Protein AF-A0A1A2DT58-F1 (afdb_monomer_lite)

Radius of gyration: 21.14 Å; chains: 1; bounding box: 52×38×82 Å

Foldseek 3Di:
DDDPPPQDKAWQDKFKWQFPLPDAQVVLLQVLQLVVLVVCVVVVNFVARDDDDADKDRRDPFKIWGKDWDPQDPQRKTKIKIWIWGQDPVGIKIWIWIWIQRPPDPDRRTMIMITIITRDDDRVVSNVPDADPVSLQSSQDVGFIDQQLHTAHSFAAEDEQVRLVSLVCVVPVPRGQAAEAEAEDPDDVCVVVVRVVQCVVCRRRHSRYHHYYYYPNSVVVVVVVVVQQPPVRDGDDDDDDD

Sequence (242 aa):
MAGSEGSCMAVGYRAIARLEDTQDAISVAESQLTSWFREKKQQGTLAVADWDGDGDYELGPSAELTVVHDPDRQDGSRRRLYRFRETNSAGVWIVSLSALVTPQAKTFQQTLVVDVDVDVENTDEAVARVAPPRLMRKILEAHQAMDSETPLTGEPQFVRGAEASKVLVSILDPNRTASVIVAPLPWVDGEDEWRRAIRSLTTQSVGVAATFILDGHGASFQRTAAVTWDSEGRRSHLRTTS

Secondary structure (DSSP, 8-state):
----PPP-EEEEEEEEEEEPTTS-HHHHHHHHHHHHHHHHHHTTS-S-----SSEEEEEETTEEEEEEEPPPPTT--EEEEEEEEEEETTEEEEEEEEEEE-TT-SS-SEEEEEEEEEESSSHHHHHHHPPPPHHHHHHHHHS-EEETTEEE-SSPEEE-GGGHHHHHHHHH-TT--SEEEEEE-SSGGGHHHHHHHHHHHTGGGTTTEEEEEE-TTTHHHHHHHHHTB-TT-PBPPP----

Structure (mmCIF, N/CA/C/O backbone):
data_AF-A0A1A2DT58-F1
#
_entry.id   AF-A0A1A2DT58-F1
#
loop_
_atom_site.group_PDB
_atom_site.id
_atom_site.type_symbol
_atom_site.label_atom_id
_atom_site.label_alt_id
_atom_site.label_comp_id
_atom_site.label_asym_id
_atom_site.label_entity_id
_atom_site.label_seq_id
_atom_site.pdbx_PDB_ins_code
_atom_site.Cartn_x
_atom_site.Cartn_y
_atom_site.Cartn_z
_atom_site.occupancy
_atom_site.B_iso_or_equiv
_atom_site.auth_seq_id
_atom_site.auth_comp_id
_atom_site.auth_asym_id
_atom_site.auth_atom_id
_atom_site.pdbx_PDB_model_num
ATOM 1 N N . MET A 1 1 ? 2.018 19.837 37.572 1.00 33.81 1 MET A N 1
ATOM 2 C CA . MET A 1 1 ? 1.154 19.579 36.405 1.00 33.81 1 MET A CA 1
ATOM 3 C C . MET A 1 1 ? 2.023 19.748 35.175 1.00 33.81 1 MET A C 1
ATOM 5 O O . MET A 1 1 ? 2.276 20.878 34.786 1.00 33.81 1 MET A O 1
ATOM 9 N N . ALA A 1 2 ? 2.599 18.653 34.678 1.00 35.12 2 ALA A N 1
ATOM 10 C CA . ALA A 1 2 ? 3.336 18.667 33.420 1.00 35.12 2 ALA A CA 1
ATOM 11 C C . ALA A 1 2 ? 2.299 18.640 32.292 1.00 35.12 2 ALA A C 1
ATOM 13 O O . ALA A 1 2 ? 1.398 17.801 32.322 1.00 35.12 2 ALA A O 1
ATOM 14 N N . GLY A 1 3 ? 2.368 19.616 31.387 1.00 35.78 3 GLY A N 1
ATOM 15 C CA . GLY A 1 3 ? 1.522 19.650 30.201 1.00 35.78 3 GLY A CA 1
ATOM 16 C C . GLY A 1 3 ? 1.799 18.417 29.351 1.00 35.78 3 GLY A C 1
ATOM 17 O O . GLY A 1 3 ? 2.953 18.028 29.198 1.00 35.78 3 GLY A O 1
ATOM 18 N N . SER A 1 4 ? 0.744 17.790 28.834 1.00 43.09 4 SER A N 1
ATOM 19 C CA . SER A 1 4 ? 0.896 16.827 27.753 1.00 43.09 4 SER A CA 1
ATOM 20 C C . SER A 1 4 ? 1.439 17.591 26.549 1.00 43.09 4 SER A C 1
ATOM 22 O O . SER A 1 4 ? 0.701 18.347 25.911 1.00 43.09 4 SER A O 1
ATOM 24 N N . GLU A 1 5 ? 2.732 17.450 26.277 1.00 47.59 5 GLU A N 1
ATOM 25 C CA . GLU A 1 5 ? 3.279 17.756 24.960 1.00 47.59 5 GLU A CA 1
ATOM 26 C C . GLU A 1 5 ? 2.445 16.964 23.951 1.00 47.59 5 GLU A C 1
ATOM 28 O O . GLU A 1 5 ? 2.265 15.751 24.083 1.00 47.59 5 GLU A O 1
ATOM 33 N N . GLY A 1 6 ? 1.798 17.679 23.031 1.00 49.06 6 GLY A N 1
ATOM 34 C CA . GLY A 1 6 ? 0.992 17.052 21.998 1.00 49.06 6 GLY A CA 1
ATOM 35 C C . GLY A 1 6 ? 1.902 16.177 21.152 1.00 49.06 6 GLY A C 1
ATOM 36 O O . GLY A 1 6 ? 2.813 16.697 20.517 1.00 49.06 6 GLY A O 1
ATOM 37 N N 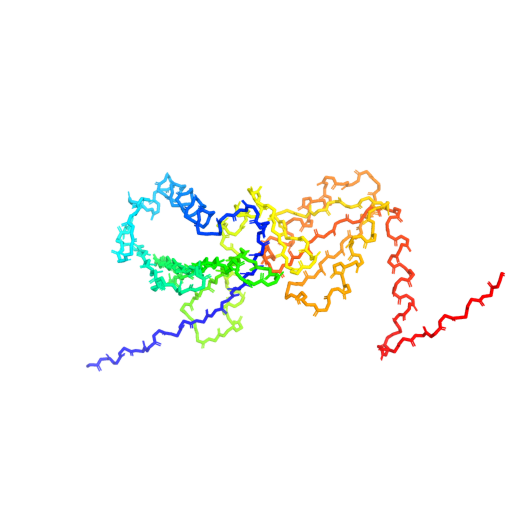. SER A 1 7 ? 1.655 14.868 21.166 1.00 59.84 7 SER A N 1
ATOM 38 C CA . SER A 1 7 ? 2.241 13.934 20.206 1.00 59.84 7 SER A CA 1
ATOM 39 C C . SER A 1 7 ? 2.038 14.498 18.797 1.00 59.84 7 SER A C 1
ATOM 41 O O . SER A 1 7 ? 0.904 14.776 18.387 1.00 59.84 7 SER A O 1
ATOM 43 N N . CYS A 1 8 ? 3.141 14.750 18.095 1.00 74.50 8 CYS A N 1
ATOM 44 C CA . CYS A 1 8 ? 3.119 15.230 16.723 1.00 74.50 8 CYS A CA 1
ATOM 45 C C . CYS A 1 8 ? 3.173 13.992 15.830 1.00 74.50 8 CYS A C 1
ATOM 47 O O . CYS A 1 8 ? 4.213 13.358 15.687 1.00 74.50 8 CYS A O 1
ATOM 49 N N . MET A 1 9 ? 2.032 13.597 15.271 1.00 87.62 9 MET A N 1
ATOM 50 C CA . MET A 1 9 ? 2.002 12.515 14.291 1.00 87.62 9 MET A CA 1
ATOM 51 C C . MET A 1 9 ? 2.363 13.087 12.919 1.00 87.62 9 MET A C 1
ATOM 53 O O . MET A 1 9 ? 1.640 13.938 12.396 1.00 87.62 9 MET A O 1
ATOM 57 N N . ALA A 1 10 ? 3.457 12.607 12.332 1.00 90.00 10 ALA A N 1
ATOM 58 C CA . ALA A 1 10 ? 3.899 12.988 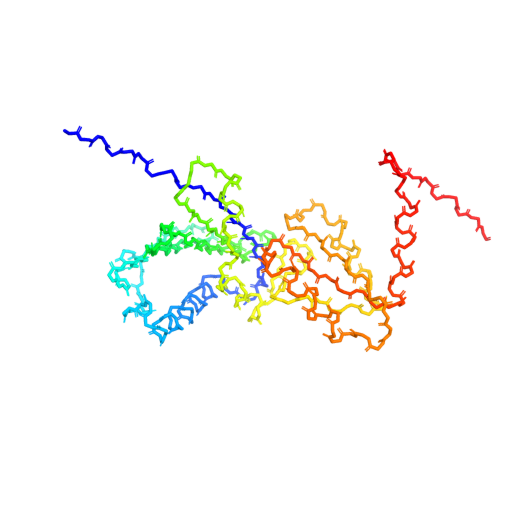10.995 1.00 90.00 10 ALA A CA 1
ATOM 59 C C . ALA A 1 10 ? 3.879 11.782 10.042 1.00 90.00 10 ALA A C 1
ATOM 61 O O . ALA A 1 10 ? 4.349 10.695 10.386 1.00 90.00 10 ALA A O 1
ATOM 62 N N . VAL A 1 11 ? 3.358 11.988 8.826 1.00 91.00 11 VAL A N 1
ATOM 63 C CA . VAL A 1 11 ? 3.316 10.967 7.767 1.00 91.00 11 VAL A CA 1
ATOM 64 C C . VAL A 1 11 ? 4.730 10.758 7.224 1.00 91.00 11 VAL A C 1
ATOM 66 O O . VAL A 1 11 ? 5.290 11.661 6.606 1.00 91.00 11 VAL A O 1
ATOM 69 N N . GLY A 1 12 ? 5.293 9.565 7.404 1.00 93.50 12 GLY A N 1
ATOM 70 C CA . GLY A 1 12 ? 6.589 9.192 6.820 1.00 93.50 12 GLY A CA 1
ATOM 71 C C . GLY A 1 12 ? 6.476 8.394 5.521 1.00 93.50 12 GLY A C 1
ATOM 72 O O . GLY A 1 12 ? 7.449 8.255 4.786 1.00 93.50 12 GLY A O 1
ATOM 73 N N . TYR A 1 13 ? 5.289 7.866 5.216 1.00 95.50 13 TYR A N 1
ATOM 74 C CA . TYR A 1 13 ? 5.045 7.045 4.033 1.00 95.50 13 TYR A CA 1
ATOM 75 C C . TYR A 1 13 ? 3.600 7.185 3.566 1.00 95.50 13 TYR A C 1
ATOM 77 O O . TYR A 1 13 ? 2.686 7.135 4.387 1.00 95.50 13 TYR A O 1
ATOM 85 N N . ARG A 1 14 ? 3.406 7.299 2.248 1.00 96.12 14 ARG A N 1
ATOM 86 C CA . ARG A 1 14 ? 2.097 7.263 1.588 1.00 96.12 14 ARG A CA 1
ATOM 87 C C . ARG A 1 14 ? 2.195 6.517 0.267 1.00 96.12 14 ARG A C 1
ATOM 89 O O . ARG A 1 14 ? 2.870 6.988 -0.642 1.00 96.12 14 ARG A O 1
ATOM 96 N N . ALA A 1 15 ? 1.469 5.414 0.140 1.00 96.44 15 ALA A N 1
ATOM 97 C CA . ALA A 1 15 ? 1.291 4.694 -1.116 1.00 96.44 15 ALA A CA 1
ATOM 98 C C . ALA A 1 15 ? -0.157 4.786 -1.596 1.00 96.44 15 ALA A C 1
ATOM 100 O O . ALA A 1 15 ? -1.093 4.680 -0.804 1.00 96.44 15 ALA A O 1
ATOM 101 N N . ILE A 1 16 ? -0.336 4.950 -2.906 1.00 96.94 16 ILE A N 1
ATOM 102 C CA . ILE A 1 16 ? -1.643 4.955 -3.565 1.00 96.94 16 ILE A CA 1
ATOM 103 C C . ILE A 1 16 ? -1.637 3.825 -4.590 1.00 96.94 16 ILE A C 1
ATOM 105 O O . ILE A 1 16 ? -0.833 3.831 -5.516 1.00 96.94 16 ILE A O 1
ATOM 109 N N . ALA A 1 17 ? -2.536 2.860 -4.425 1.00 96.75 17 ALA A N 1
ATOM 110 C CA . ALA A 1 17 ? -2.699 1.735 -5.336 1.00 96.75 17 ALA A CA 1
ATOM 111 C C . ALA A 1 17 ? -4.112 1.723 -5.910 1.00 96.75 17 ALA A C 1
ATOM 113 O O . ALA A 1 17 ? -5.100 1.695 -5.178 1.00 96.75 17 ALA A O 1
ATOM 114 N N . ARG A 1 18 ? -4.205 1.726 -7.236 1.00 97.38 18 ARG A N 1
ATOM 115 C CA . ARG A 1 18 ? -5.457 1.608 -7.984 1.00 97.38 18 ARG A CA 1
ATOM 116 C C . ARG A 1 18 ? -5.580 0.169 -8.457 1.00 97.38 18 ARG A C 1
ATOM 118 O O . ARG A 1 18 ? -4.700 -0.311 -9.165 1.00 97.38 18 ARG A O 1
ATOM 125 N N . LEU A 1 19 ? -6.616 -0.521 -8.008 1.00 97.69 19 LEU A N 1
ATOM 126 C CA . LEU A 1 19 ? -6.867 -1.918 -8.353 1.00 97.69 19 LEU A CA 1
ATOM 127 C C . LEU A 1 19 ? -7.633 -2.009 -9.676 1.00 97.69 19 LEU A C 1
ATOM 129 O O . LEU A 1 19 ? -8.164 -1.008 -10.161 1.00 97.69 19 LEU A O 1
ATOM 133 N N . GLU A 1 20 ? -7.722 -3.211 -10.241 1.00 94.75 20 GLU A N 1
ATOM 134 C CA . GLU A 1 20 ? -8.600 -3.456 -11.387 1.00 94.75 20 GLU A CA 1
ATOM 135 C C . GLU A 1 20 ? -10.073 -3.214 -11.018 1.00 94.75 20 GLU A C 1
ATOM 137 O O . GLU A 1 20 ? -10.512 -3.547 -9.915 1.00 94.75 20 GLU A O 1
ATOM 142 N N . ASP A 1 21 ? -10.865 -2.700 -11.964 1.00 92.81 21 ASP A N 1
ATOM 143 C CA . ASP A 1 21 ? -12.282 -2.365 -11.745 1.00 92.81 21 ASP A CA 1
ATOM 144 C C . ASP A 1 21 ? -13.147 -3.586 -11.374 1.00 92.81 21 ASP A C 1
ATOM 146 O O . ASP A 1 21 ? -14.212 -3.440 -10.776 1.00 92.81 21 ASP A O 1
ATOM 150 N N . THR A 1 22 ? -12.693 -4.801 -11.702 1.00 93.38 22 THR A N 1
ATOM 151 C CA . THR A 1 22 ? -13.345 -6.068 -11.329 1.00 93.38 22 THR A CA 1
ATOM 152 C C . THR A 1 22 ? -13.142 -6.452 -9.866 1.00 93.38 22 THR A C 1
ATOM 154 O O . THR A 1 22 ? -13.776 -7.393 -9.387 1.00 93.38 22 THR A O 1
ATOM 157 N N . GLN A 1 23 ? -12.239 -5.775 -9.159 1.00 96.44 23 GLN A N 1
ATOM 158 C CA . GLN A 1 23 ? -12.001 -5.988 -7.738 1.00 96.44 23 GLN A CA 1
ATOM 159 C C . GLN A 1 23 ? -12.889 -5.075 -6.887 1.00 96.44 23 GLN A C 1
ATOM 161 O O . GLN A 1 23 ? -13.468 -4.108 -7.368 1.00 96.44 23 GLN A O 1
ATOM 166 N N . ASP A 1 24 ? -12.969 -5.369 -5.592 1.00 97.44 24 ASP A N 1
ATOM 167 C CA . ASP A 1 24 ? -13.609 -4.504 -4.603 1.00 97.44 24 ASP A CA 1
ATOM 168 C C . ASP A 1 24 ? -12.547 -4.058 -3.593 1.00 97.44 24 ASP A C 1
ATOM 170 O O . ASP A 1 24 ? -12.008 -4.879 -2.846 1.00 97.44 24 ASP A O 1
ATOM 174 N N . ALA A 1 25 ? -12.209 -2.765 -3.598 1.00 98.19 25 ALA A N 1
ATOM 175 C CA . ALA A 1 25 ? -11.122 -2.220 -2.782 1.00 98.19 25 ALA A CA 1
ATOM 176 C C . ALA A 1 25 ? -11.333 -2.472 -1.283 1.00 98.19 25 ALA A C 1
ATOM 178 O O . ALA A 1 25 ? -10.382 -2.762 -0.562 1.00 98.19 25 ALA A O 1
ATOM 179 N N . ILE A 1 26 ? -12.580 -2.417 -0.819 1.00 98.00 26 ILE A N 1
ATOM 180 C CA . ILE A 1 26 ? -12.941 -2.702 0.571 1.00 98.00 26 ILE A CA 1
ATOM 181 C C . ILE A 1 26 ? -12.650 -4.167 0.920 1.00 98.00 26 ILE A C 1
ATOM 183 O O . ILE A 1 26 ? -11.935 -4.440 1.880 1.00 98.00 26 ILE A O 1
ATOM 187 N N . SER A 1 27 ? -13.128 -5.107 0.106 1.00 97.75 27 SER A N 1
ATOM 188 C CA . SER A 1 27 ? -12.927 -6.543 0.327 1.00 97.75 27 SER A CA 1
ATOM 189 C C . SER A 1 27 ? -11.443 -6.916 0.287 1.00 97.75 27 SER A C 1
ATOM 191 O O . SER A 1 27 ? -10.976 -7.728 1.087 1.00 97.75 27 SER A O 1
ATOM 193 N N . VAL A 1 28 ? -10.680 -6.294 -0.619 1.00 98.25 28 VAL A N 1
ATOM 194 C CA . VAL A 1 28 ? -9.222 -6.455 -0.690 1.00 98.25 28 VAL A CA 1
ATOM 195 C C . VAL A 1 28 ? -8.555 -5.918 0.574 1.00 98.25 28 VAL A C 1
ATOM 197 O O . VAL A 1 28 ? -7.752 -6.628 1.178 1.00 98.25 28 VAL A O 1
ATOM 200 N N . ALA A 1 29 ? -8.898 -4.702 1.002 1.00 98.19 29 ALA A N 1
ATOM 201 C CA . ALA A 1 29 ? -8.344 -4.095 2.208 1.00 98.19 29 ALA A CA 1
ATOM 202 C C . ALA A 1 29 ? -8.551 -4.983 3.442 1.00 98.19 29 ALA A C 1
ATOM 204 O O . ALA A 1 29 ? -7.589 -5.285 4.148 1.00 98.19 29 ALA A O 1
ATOM 205 N N . GLU A 1 30 ? -9.777 -5.460 3.659 1.00 97.88 30 GLU A N 1
ATOM 206 C CA . GLU A 1 30 ? -10.120 -6.310 4.804 1.00 97.88 30 GLU A CA 1
ATOM 207 C C . GLU A 1 30 ? -9.400 -7.650 4.748 1.00 97.88 30 GLU A C 1
ATOM 209 O O . GLU A 1 30 ? -8.744 -8.032 5.714 1.00 97.88 30 GLU A O 1
ATOM 214 N N . SER A 1 31 ? -9.414 -8.323 3.594 1.00 97.31 31 SER A N 1
ATOM 215 C CA . SER A 1 31 ? -8.708 -9.594 3.420 1.00 97.31 31 SER A CA 1
ATOM 216 C C . SER A 1 31 ? -7.210 -9.468 3.727 1.00 97.31 31 SER A C 1
ATOM 218 O O . SER A 1 31 ? -6.634 -10.325 4.407 1.00 97.31 31 SER A O 1
ATOM 220 N N . GLN A 1 32 ? -6.561 -8.402 3.246 1.00 97.56 32 GLN A N 1
ATOM 221 C CA . GLN A 1 32 ? -5.126 -8.200 3.459 1.00 97.56 32 GLN A CA 1
ATOM 222 C C . GLN A 1 32 ? -4.802 -7.773 4.898 1.00 97.56 32 GLN A C 1
ATOM 224 O O . GLN A 1 32 ? -3.817 -8.259 5.461 1.00 97.56 32 GLN A O 1
ATOM 229 N N . LEU A 1 33 ? -5.645 -6.952 5.533 1.00 97.44 33 LEU A N 1
ATOM 230 C CA . LEU A 1 33 ? -5.528 -6.622 6.958 1.00 97.44 33 LEU A CA 1
ATOM 231 C C . LEU A 1 33 ? -5.697 -7.863 7.840 1.00 97.44 33 LEU A C 1
ATOM 233 O O . LEU A 1 33 ? -4.856 -8.112 8.700 1.00 97.44 33 LEU A O 1
ATOM 237 N N . THR A 1 34 ? -6.712 -8.694 7.589 1.00 96.62 34 THR A N 1
ATOM 238 C CA . THR A 1 34 ? -6.936 -9.934 8.343 1.00 96.62 34 THR A CA 1
ATOM 239 C C . THR A 1 34 ? -5.756 -10.889 8.179 1.00 96.62 34 THR A C 1
ATOM 241 O O . THR A 1 34 ? -5.275 -11.451 9.163 1.00 96.62 34 THR A O 1
ATOM 244 N N . SER A 1 35 ? -5.238 -11.059 6.955 1.00 96.38 35 SER A N 1
ATOM 245 C CA . SER A 1 35 ? -4.026 -11.857 6.721 1.00 96.38 35 SER A CA 1
ATOM 246 C C . SER A 1 35 ? -2.840 -11.321 7.527 1.00 96.38 35 SER A C 1
ATOM 248 O O . SER A 1 35 ? -2.160 -12.090 8.208 1.00 96.38 35 SER A O 1
ATOM 250 N N . TRP A 1 36 ? -2.616 -10.007 7.501 1.00 96.75 36 TRP A N 1
ATOM 251 C CA . TRP A 1 36 ? -1.505 -9.371 8.202 1.00 96.75 36 TRP A CA 1
ATOM 252 C C . TRP A 1 36 ? -1.626 -9.458 9.731 1.00 96.75 36 TRP A C 1
ATOM 254 O O . TRP A 1 36 ? -0.648 -9.784 10.408 1.00 96.75 36 TRP A O 1
ATOM 264 N N . PHE A 1 37 ? -2.816 -9.243 10.295 1.00 96.94 37 PHE A N 1
ATOM 265 C CA . PHE A 1 37 ? -3.040 -9.382 11.735 1.00 96.94 37 PHE A CA 1
ATOM 266 C C . PHE A 1 37 ? -2.932 -10.828 12.206 1.00 96.94 37 PHE A C 1
ATOM 268 O O . PHE A 1 37 ? -2.388 -11.074 13.283 1.00 96.94 37 PHE A O 1
ATOM 275 N N . ARG A 1 38 ? -3.353 -11.807 11.396 1.00 96.44 38 ARG A N 1
ATOM 276 C CA . ARG A 1 38 ? -3.141 -13.230 11.709 1.00 96.44 38 ARG A CA 1
ATOM 277 C C . ARG A 1 38 ? -1.660 -13.581 11.789 1.00 96.44 38 ARG A C 1
ATOM 279 O O . ARG A 1 38 ? -1.266 -14.287 12.713 1.00 96.44 38 ARG A O 1
ATOM 286 N N . GLU A 1 39 ? -0.833 -13.056 10.889 1.00 95.38 39 GLU A N 1
ATOM 287 C CA . GLU A 1 39 ? 0.624 -13.227 10.965 1.00 95.38 39 GLU A CA 1
ATOM 288 C C . GLU A 1 39 ? 1.214 -12.576 12.217 1.00 95.38 39 GLU A C 1
ATOM 290 O O . GLU A 1 39 ? 2.002 -13.201 12.926 1.00 95.38 39 GLU A O 1
ATOM 295 N N . LYS A 1 40 ? 0.805 -11.341 12.528 1.00 94.19 40 LYS A N 1
ATOM 296 C CA . LYS A 1 40 ? 1.218 -10.646 13.754 1.00 94.19 40 LYS A CA 1
ATOM 297 C C . LYS A 1 40 ? 0.811 -11.418 15.020 1.00 94.19 40 LYS A C 1
ATOM 299 O O . LYS A 1 40 ? 1.605 -11.547 15.949 1.00 94.19 40 LYS A O 1
ATOM 304 N N . LYS A 1 41 ? -0.389 -12.006 15.043 1.00 95.19 41 LYS A N 1
ATOM 305 C CA . LYS A 1 41 ? -0.856 -12.880 16.131 1.00 95.19 41 LYS A CA 1
ATOM 306 C C . LYS A 1 41 ? -0.027 -14.161 16.241 1.00 95.19 41 LYS A C 1
ATOM 308 O O . LYS A 1 41 ? 0.362 -14.537 17.341 1.00 95.19 41 LYS A O 1
ATOM 313 N N . GLN A 1 42 ? 0.305 -14.805 15.121 1.00 94.88 42 GLN A N 1
ATOM 314 C CA . GLN A 1 42 ? 1.202 -15.972 15.105 1.00 94.88 42 GLN A CA 1
ATOM 315 C C . GLN A 1 42 ? 2.615 -15.633 15.606 1.00 94.88 42 GLN A C 1
ATOM 317 O O . GLN A 1 42 ? 3.258 -16.465 16.238 1.00 94.88 42 GLN A O 1
ATOM 322 N N . GLN A 1 43 ? 3.083 -14.407 15.359 1.00 92.94 43 GLN A N 1
ATOM 323 C CA . GLN A 1 43 ? 4.353 -13.876 15.869 1.00 92.94 43 GLN A CA 1
ATOM 324 C C . GLN A 1 43 ? 4.274 -13.421 17.337 1.00 92.94 43 GLN A C 1
ATOM 326 O O . GLN A 1 43 ? 5.296 -13.056 17.913 1.00 92.94 43 GLN A O 1
ATOM 331 N N . GLY A 1 44 ? 3.084 -13.438 17.945 1.00 91.94 44 GLY A N 1
ATOM 332 C CA . GLY A 1 44 ? 2.861 -13.039 19.332 1.00 91.94 44 GLY A CA 1
ATOM 333 C C . GLY A 1 44 ? 2.817 -11.528 19.568 1.00 91.94 44 GLY A C 1
ATOM 334 O O . GLY A 1 44 ? 2.840 -11.109 20.721 1.00 91.94 44 GLY A O 1
ATOM 335 N N . THR A 1 45 ? 2.749 -10.700 18.518 1.00 90.94 45 THR A N 1
ATOM 336 C CA . THR A 1 45 ? 2.659 -9.235 18.672 1.00 90.94 45 THR A CA 1
ATOM 337 C C . THR A 1 45 ? 1.221 -8.748 18.855 1.00 90.94 45 THR A C 1
ATOM 339 O O . THR A 1 45 ? 1.018 -7.636 19.326 1.00 90.94 45 THR A O 1
ATOM 342 N N . LEU A 1 46 ? 0.227 -9.567 18.494 1.00 95.31 46 LEU A N 1
ATOM 343 C CA . LEU A 1 46 ? -1.199 -9.317 18.729 1.00 95.31 46 LEU A CA 1
ATOM 344 C C . LEU A 1 46 ? -1.831 -10.491 19.485 1.00 95.31 46 LEU A C 1
ATOM 346 O O . LEU A 1 46 ? -1.427 -11.640 19.312 1.00 95.31 46 LEU A O 1
ATOM 350 N N . ALA A 1 47 ? -2.862 -10.208 20.277 1.00 94.94 47 ALA A N 1
ATOM 351 C CA . ALA A 1 47 ? -3.688 -11.215 20.945 1.00 94.94 47 ALA A CA 1
ATOM 352 C C . ALA A 1 47 ? -4.912 -11.603 20.093 1.00 94.94 47 ALA A C 1
ATOM 354 O O . ALA A 1 47 ? -5.293 -12.778 20.004 1.00 94.94 47 ALA A O 1
ATOM 355 N N . VAL A 1 48 ? -5.503 -10.618 19.417 1.00 93.88 48 VAL A N 1
ATOM 356 C CA . VAL A 1 48 ? -6.685 -10.756 18.557 1.00 93.88 48 VAL A CA 1
ATOM 357 C C . VAL A 1 48 ? -6.325 -10.311 17.139 1.00 93.88 48 VAL A C 1
ATOM 359 O O . VAL A 1 48 ? -5.459 -9.462 16.950 1.00 93.88 48 VAL A O 1
ATOM 362 N N . ALA A 1 49 ? -6.933 -10.942 16.135 1.00 93.69 49 ALA A N 1
ATOM 363 C CA . ALA A 1 49 ? -6.660 -10.659 14.722 1.00 93.69 49 ALA A CA 1
ATOM 364 C C . ALA A 1 49 ? -7.925 -10.448 13.878 1.00 93.69 49 ALA A C 1
ATOM 366 O O . ALA A 1 49 ? -7.816 -10.099 12.705 1.00 93.69 49 ALA A O 1
ATOM 367 N N . ASP A 1 50 ? -9.097 -10.689 14.460 1.00 92.75 50 ASP A N 1
ATOM 368 C CA . ASP A 1 50 ? -10.384 -10.584 13.789 1.00 92.75 50 ASP A CA 1
ATOM 369 C C . ASP A 1 50 ? -11.144 -9.387 14.387 1.00 92.75 50 ASP A C 1
ATOM 371 O O . ASP A 1 50 ? -11.024 -9.103 15.580 1.00 92.75 50 ASP A O 1
A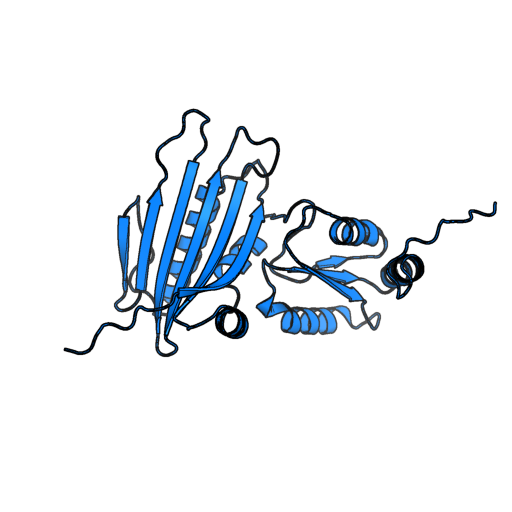TOM 375 N N . TRP A 1 51 ? -11.903 -8.690 13.549 1.00 96.31 51 TRP A N 1
ATOM 376 C CA . TRP A 1 51 ? -12.802 -7.588 13.899 1.00 96.31 51 TRP A CA 1
ATOM 377 C C . TRP A 1 51 ? -14.038 -7.687 12.993 1.00 96.31 51 TRP A C 1
ATOM 379 O O . TRP A 1 51 ? -13.991 -8.385 11.977 1.00 96.31 51 TRP A O 1
ATOM 389 N N . ASP A 1 52 ? -15.134 -7.015 13.345 1.00 94.50 52 ASP A N 1
ATOM 390 C CA . ASP A 1 52 ? -16.355 -7.012 12.533 1.00 94.50 52 ASP A CA 1
ATOM 391 C C . ASP A 1 52 ? -17.133 -5.706 12.708 1.00 94.50 52 ASP A C 1
ATOM 393 O O . ASP A 1 52 ? -17.602 -5.413 13.804 1.00 94.50 52 ASP A O 1
ATOM 397 N N . GLY A 1 53 ? -17.291 -4.946 11.623 1.00 94.19 53 GLY A N 1
ATOM 398 C CA . GLY A 1 53 ? -17.980 -3.654 11.626 1.00 94.19 53 GLY A CA 1
ATOM 399 C C . GLY A 1 53 ? -17.089 -2.450 11.954 1.00 94.19 53 GLY A C 1
ATOM 400 O O . GLY A 1 53 ? -15.866 -2.557 12.080 1.00 94.19 53 GLY A O 1
ATOM 401 N N . ASP A 1 54 ? -17.714 -1.279 12.066 1.00 96.25 54 ASP A N 1
ATOM 402 C CA . ASP A 1 54 ? -17.085 -0.032 12.503 1.00 96.25 54 ASP A CA 1
ATOM 403 C C . ASP A 1 54 ? -16.946 0.040 14.031 1.00 96.25 54 ASP A C 1
ATOM 405 O O . ASP A 1 54 ? -17.726 -0.555 14.771 1.00 96.25 54 ASP A O 1
ATOM 409 N N . GLY A 1 55 ? -15.935 0.769 14.503 1.00 97.75 55 GLY A N 1
ATOM 410 C CA . GLY A 1 55 ? -15.636 0.927 15.926 1.00 97.75 55 GLY A CA 1
ATOM 411 C C . GLY A 1 55 ? -14.153 0.786 16.256 1.00 97.75 55 GLY A C 1
ATOM 412 O O . GLY A 1 55 ? -13.307 0.664 15.367 1.00 97.75 55 GLY A O 1
A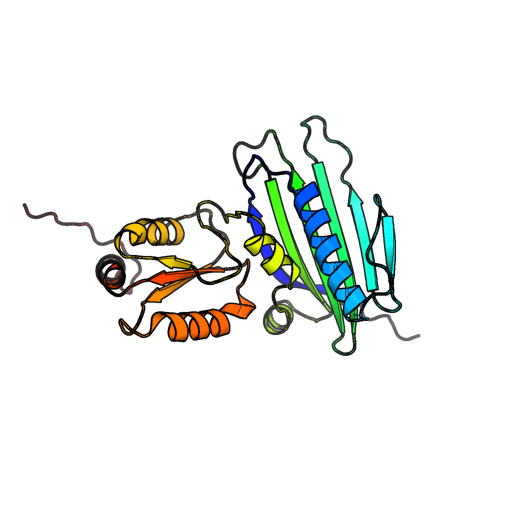TOM 413 N N . ASP A 1 56 ? -13.858 0.803 17.552 1.00 98.19 56 ASP A N 1
ATOM 414 C CA . ASP A 1 56 ? -12.512 0.641 18.100 1.00 98.19 56 ASP A CA 1
ATOM 415 C C . ASP A 1 56 ? -12.333 -0.774 18.665 1.00 98.19 56 ASP A C 1
ATOM 417 O O . ASP A 1 56 ? -13.181 -1.285 19.402 1.00 98.19 56 ASP A O 1
ATOM 421 N N . TYR A 1 57 ? -11.215 -1.412 18.320 1.00 98.19 57 TYR A N 1
ATOM 422 C CA . TYR A 1 57 ? -10.902 -2.793 18.669 1.00 98.19 57 TYR A CA 1
ATOM 423 C C . TYR A 1 57 ? -9.533 -2.882 19.337 1.00 98.19 57 TYR A C 1
ATOM 425 O O . TYR A 1 57 ? -8.502 -2.588 18.728 1.00 98.19 57 TYR A O 1
ATOM 433 N N . GLU A 1 58 ? -9.501 -3.377 20.572 1.00 97.31 58 GLU A N 1
ATOM 434 C CA . GLU A 1 58 ? -8.255 -3.730 21.249 1.00 97.31 58 GLU A CA 1
ATOM 435 C C . GLU A 1 58 ? -7.700 -5.043 20.673 1.00 97.31 58 GLU A C 1
ATOM 437 O O . GLU A 1 58 ? -8.257 -6.125 20.870 1.00 97.31 58 GLU A O 1
ATOM 442 N N . LEU A 1 59 ? -6.577 -4.962 19.955 1.00 96.75 59 LEU A N 1
ATOM 443 C CA . LEU A 1 59 ? -5.925 -6.126 19.345 1.00 96.75 59 LEU A CA 1
ATOM 444 C C . LEU A 1 59 ? -4.840 -6.734 20.247 1.00 96.75 59 LEU A C 1
ATOM 446 O O . LEU A 1 59 ? -4.389 -7.862 20.023 1.00 96.75 59 LEU A O 1
ATOM 450 N N . GLY A 1 60 ? -4.426 -6.007 21.283 1.00 94.75 60 GLY A N 1
ATOM 451 C CA . GLY A 1 60 ? -3.495 -6.444 22.318 1.00 94.75 60 GLY A CA 1
ATOM 452 C C . GLY A 1 60 ? -3.114 -5.297 23.262 1.00 94.75 60 GLY A C 1
ATOM 453 O O . GLY A 1 60 ? -3.559 -4.170 23.065 1.00 94.75 60 GLY A O 1
ATOM 454 N N . PRO A 1 61 ? -2.233 -5.535 24.252 1.00 92.50 61 PRO A N 1
ATOM 455 C CA . PRO A 1 61 ? -1.882 -4.540 25.279 1.00 92.50 61 PRO A CA 1
ATOM 456 C C . PRO A 1 61 ? -1.260 -3.240 24.753 1.00 92.50 61 PRO A C 1
ATOM 458 O O . PRO A 1 61 ? -1.116 -2.266 25.487 1.00 92.50 61 PRO A O 1
ATOM 461 N N . SER A 1 62 ? -0.798 -3.237 23.506 1.00 94.25 62 SER A N 1
ATOM 462 C CA . SER A 1 62 ? -0.142 -2.090 22.877 1.00 94.25 62 SER A CA 1
ATOM 463 C C . SER A 1 62 ? -0.574 -1.918 21.423 1.00 94.25 62 SER A C 1
ATOM 465 O O . SER A 1 62 ? 0.168 -1.334 20.639 1.00 94.25 62 SER A O 1
ATOM 467 N N . ALA A 1 63 ? -1.742 -2.455 21.055 1.00 97.06 63 ALA A N 1
ATOM 468 C CA . ALA A 1 63 ? -2.233 -2.430 19.687 1.00 97.06 63 ALA A CA 1
ATOM 469 C C . ALA A 1 63 ? -3.753 -2.251 19.629 1.00 97.06 63 ALA A C 1
ATOM 471 O O . ALA A 1 63 ? -4.500 -2.979 20.284 1.00 97.06 63 ALA A O 1
ATOM 472 N N . GLU A 1 64 ? -4.193 -1.320 18.794 1.00 97.62 64 GLU A N 1
ATOM 473 C CA . GLU A 1 64 ? -5.591 -0.936 18.606 1.00 97.62 64 GLU A CA 1
ATOM 474 C C . GLU A 1 64 ? -5.887 -0.790 17.112 1.00 97.62 64 GLU A C 1
ATOM 476 O O . GLU A 1 64 ? -5.022 -0.391 16.328 1.00 97.62 64 GLU A O 1
ATOM 481 N N . LEU A 1 65 ? -7.110 -1.116 16.713 1.00 98.56 65 LEU A N 1
ATOM 482 C CA . LEU A 1 65 ? -7.638 -0.850 15.384 1.00 98.56 65 LEU A CA 1
ATOM 483 C C . LEU A 1 65 ? -8.891 0.013 15.505 1.00 98.56 65 LEU A C 1
ATOM 485 O O . LEU A 1 65 ? -9.869 -0.423 16.093 1.00 98.56 65 LEU A O 1
ATOM 489 N N . THR A 1 66 ? -8.891 1.174 14.862 1.00 98.56 66 THR A N 1
ATOM 490 C CA . THR A 1 66 ? -10.100 1.972 14.633 1.00 98.56 66 THR A CA 1
ATOM 491 C C . THR A 1 66 ? -10.599 1.728 13.214 1.00 98.56 66 THR A C 1
ATOM 493 O O . THR A 1 66 ? -9.843 1.878 12.250 1.00 98.56 66 THR A O 1
ATOM 496 N N . VAL A 1 67 ? -11.874 1.382 13.068 1.00 98.56 67 VAL A N 1
ATOM 497 C CA . VAL A 1 67 ? -12.547 1.174 11.783 1.00 98.56 67 VAL A CA 1
ATOM 498 C C . VAL A 1 67 ? -13.654 2.203 11.627 1.00 98.56 67 VAL A C 1
ATOM 500 O O . VAL A 1 67 ? -14.546 2.302 12.465 1.00 98.56 67 VAL A O 1
ATOM 503 N N . VAL A 1 68 ? -13.613 2.961 10.535 1.00 98.25 68 VAL A N 1
ATOM 504 C CA . VAL A 1 68 ? -14.624 3.971 10.210 1.00 98.25 68 VAL A CA 1
ATOM 505 C C . VAL A 1 68 ? -15.214 3.670 8.845 1.00 98.25 68 VAL A C 1
ATOM 507 O O 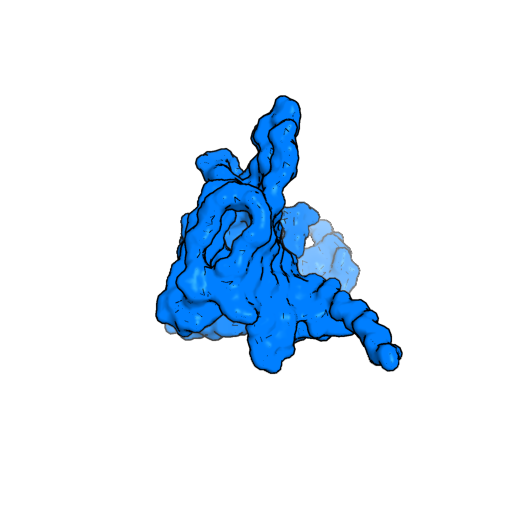. VAL A 1 68 ? -14.490 3.541 7.855 1.00 98.25 68 VAL A O 1
ATOM 510 N N . HIS A 1 69 ? -16.539 3.607 8.783 1.00 96.81 69 HIS A N 1
ATOM 511 C CA . HIS A 1 69 ? -17.295 3.522 7.541 1.00 96.81 69 HIS A CA 1
ATOM 512 C C . HIS A 1 69 ? -17.883 4.901 7.215 1.00 96.81 69 HIS A C 1
ATOM 514 O O . HIS A 1 69 ? -18.592 5.484 8.032 1.00 96.81 69 HIS A O 1
ATOM 520 N N . ASP A 1 70 ? -17.587 5.441 6.029 1.00 93.94 70 ASP A N 1
ATOM 521 C CA . ASP A 1 70 ? -18.306 6.619 5.525 1.00 93.94 70 ASP A CA 1
ATOM 522 C C . ASP A 1 70 ? -19.770 6.215 5.273 1.00 93.94 70 ASP A C 1
ATOM 524 O O . ASP A 1 70 ? -19.994 5.128 4.727 1.00 93.94 70 ASP A O 1
ATOM 528 N N . PRO A 1 71 ? -20.766 7.042 5.644 1.00 89.75 71 PRO A N 1
ATOM 529 C CA . PRO A 1 71 ? -22.164 6.745 5.367 1.00 89.75 71 PRO A CA 1
ATOM 530 C C . PRO A 1 71 ? -22.419 6.486 3.882 1.00 89.75 71 PRO A C 1
ATOM 532 O O . PRO A 1 71 ? -21.809 7.119 3.014 1.00 89.75 71 PRO A O 1
ATOM 535 N N . ASP A 1 72 ? -23.371 5.596 3.600 1.00 83.81 72 ASP A N 1
ATOM 536 C CA . ASP A 1 72 ? -23.730 5.233 2.232 1.00 83.81 72 ASP A CA 1
ATOM 537 C C . ASP A 1 72 ? -24.103 6.467 1.406 1.00 83.81 72 ASP A C 1
ATOM 539 O O . ASP A 1 72 ? -24.953 7.287 1.776 1.00 83.81 72 ASP A O 1
ATOM 543 N N . ARG A 1 73 ? -23.451 6.595 0.252 1.00 89.06 73 ARG A N 1
ATOM 544 C CA . ARG A 1 73 ? -23.631 7.727 -0.653 1.00 89.06 73 ARG A CA 1
ATOM 545 C C . ARG A 1 73 ? -24.608 7.367 -1.766 1.00 89.06 73 ARG A C 1
ATOM 547 O O . ARG A 1 73 ? -24.654 6.234 -2.237 1.00 89.06 73 ARG A O 1
ATOM 554 N N . GLN A 1 74 ? -25.370 8.357 -2.233 1.00 90.31 74 GLN A N 1
ATOM 555 C CA . GLN A 1 74 ? -26.385 8.163 -3.281 1.00 90.31 74 GLN A CA 1
ATOM 556 C C . GLN A 1 74 ? -25.807 7.674 -4.618 1.00 90.31 74 GLN A C 1
ATOM 558 O O . GLN A 1 74 ? -26.514 7.046 -5.399 1.00 90.31 74 GLN A O 1
ATOM 563 N N . ASP A 1 75 ? -24.533 7.955 -4.886 1.00 91.75 75 ASP A N 1
ATOM 564 C CA . ASP A 1 75 ? -23.815 7.516 -6.086 1.00 91.75 75 ASP A CA 1
ATOM 565 C C . ASP A 1 75 ? -23.277 6.075 -5.976 1.00 91.75 75 ASP A C 1
ATOM 567 O O . ASP A 1 75 ? -22.615 5.593 -6.896 1.00 91.75 75 ASP A O 1
ATOM 571 N N . GLY A 1 76 ? -23.546 5.384 -4.862 1.00 93.44 76 GLY A N 1
ATOM 572 C CA . GLY A 1 76 ? -23.030 4.048 -4.571 1.00 93.44 76 GLY A CA 1
ATOM 573 C C . GLY A 1 76 ? -21.558 4.032 -4.153 1.00 93.44 76 GLY A C 1
ATOM 574 O O . GLY A 1 76 ? -20.986 2.951 -3.995 1.00 93.44 76 GLY A O 1
ATOM 575 N N . SER A 1 77 ? -20.931 5.202 -3.979 1.00 95.81 77 SER A N 1
ATOM 576 C CA . SER A 1 77 ? -19.565 5.283 -3.474 1.00 95.81 77 SER A CA 1
ATOM 577 C C . SER A 1 77 ? -19.511 4.829 -2.016 1.00 95.81 77 SER A C 1
ATOM 579 O O . SER A 1 77 ? -20.316 5.258 -1.190 1.00 95.81 77 SER A O 1
ATOM 581 N N . ARG A 1 78 ? -18.523 3.996 -1.690 1.00 96.62 78 ARG A N 1
ATOM 582 C CA . ARG A 1 78 ? -18.268 3.492 -0.336 1.00 96.62 78 ARG A CA 1
ATOM 583 C C . ARG A 1 78 ? -16.828 3.780 0.045 1.00 96.62 78 ARG A C 1
ATOM 585 O O . ARG A 1 78 ? -15.923 3.634 -0.779 1.00 96.62 78 ARG A O 1
ATOM 592 N N . ARG A 1 79 ? -16.606 4.193 1.290 1.00 97.19 79 ARG A N 1
ATOM 593 C CA . ARG A 1 79 ? -15.266 4.489 1.804 1.00 97.19 79 ARG A CA 1
ATOM 594 C C . ARG A 1 79 ? -15.113 3.910 3.194 1.00 97.19 79 ARG A C 1
ATOM 596 O O . ARG A 1 79 ? -16.011 4.044 4.022 1.00 97.19 79 ARG A O 1
ATOM 603 N N . ARG A 1 80 ? -13.974 3.277 3.439 1.00 98.00 80 ARG A N 1
ATOM 604 C CA . ARG A 1 80 ? -13.607 2.752 4.752 1.00 98.00 80 ARG A CA 1
ATOM 605 C C . ARG A 1 80 ? -12.208 3.220 5.114 1.00 98.00 80 ARG A C 1
ATOM 607 O O . ARG A 1 80 ? -11.343 3.296 4.244 1.00 98.00 80 ARG A O 1
ATOM 614 N N . LEU A 1 81 ? -12.007 3.537 6.385 1.00 98.50 81 LEU A N 1
ATOM 615 C CA . LEU A 1 81 ? -10.707 3.828 6.972 1.00 98.50 81 LEU A CA 1
ATOM 616 C C . LEU A 1 81 ? -10.433 2.794 8.058 1.00 98.50 81 LEU A C 1
ATOM 618 O O . LEU A 1 81 ? -11.222 2.648 8.986 1.00 98.50 81 LEU A O 1
ATOM 622 N N . TYR A 1 82 ? -9.292 2.129 7.951 1.00 98.56 82 TYR A N 1
ATOM 623 C CA . TYR A 1 82 ? -8.762 1.223 8.959 1.00 98.56 82 TYR A CA 1
ATOM 624 C C . TYR A 1 82 ? -7.488 1.842 9.509 1.00 98.56 82 TYR A C 1
ATOM 626 O O . TYR A 1 82 ? -6.523 2.025 8.769 1.00 98.56 82 TYR A O 1
ATOM 634 N N . ARG A 1 83 ? -7.474 2.186 10.790 1.00 98.31 83 ARG A N 1
ATOM 635 C CA . ARG A 1 83 ? -6.327 2.804 11.446 1.00 98.31 83 ARG A CA 1
ATOM 636 C C . ARG A 1 83 ? -5.799 1.869 12.517 1.00 98.31 83 ARG A C 1
ATOM 638 O O . ARG A 1 83 ? -6.379 1.755 13.589 1.00 98.31 83 ARG A O 1
ATOM 645 N N . PHE A 1 84 ? -4.693 1.207 12.213 1.00 97.94 84 PHE A N 1
ATOM 646 C CA . PHE A 1 84 ? -3.984 0.348 13.148 1.00 97.94 84 PHE A CA 1
ATOM 647 C C . PHE A 1 84 ? -2.922 1.157 13.887 1.00 97.94 84 PHE A C 1
ATOM 649 O O . PHE A 1 84 ? -1.989 1.659 13.263 1.00 97.94 84 PHE A O 1
ATOM 656 N N . ARG A 1 85 ? -3.048 1.271 15.207 1.00 96.69 85 ARG A N 1
ATOM 657 C CA . ARG A 1 85 ? -2.084 1.935 16.085 1.00 96.69 85 ARG A CA 1
ATOM 658 C C . ARG A 1 85 ? -1.340 0.888 16.903 1.00 96.69 85 ARG A C 1
ATOM 660 O O . ARG A 1 85 ? -1.965 0.075 17.574 1.00 96.69 85 ARG A O 1
ATOM 667 N N . GLU A 1 86 ? -0.014 0.935 16.889 1.00 94.62 86 GLU A N 1
ATOM 668 C CA . GLU A 1 86 ? 0.853 0.035 17.652 1.00 94.62 86 GLU A CA 1
ATOM 669 C C . GLU A 1 86 ? 1.917 0.837 18.402 1.00 94.62 86 GLU A C 1
ATOM 671 O O . GLU A 1 86 ? 2.585 1.701 17.832 1.00 94.62 86 GLU A O 1
ATOM 676 N N . THR A 1 87 ? 2.098 0.531 19.683 1.00 93.81 87 THR A N 1
ATOM 677 C CA . THR A 1 87 ? 3.167 1.090 20.512 1.00 93.81 87 THR A CA 1
ATOM 678 C C . THR A 1 87 ? 4.206 0.011 20.774 1.00 93.81 87 THR A C 1
ATOM 680 O O . THR A 1 87 ? 3.886 -1.084 21.232 1.00 93.81 87 THR A O 1
ATOM 683 N N . ASN A 1 88 ? 5.471 0.317 20.507 1.00 89.12 88 ASN A N 1
ATOM 684 C CA . ASN A 1 88 ? 6.597 -0.566 20.797 1.00 89.12 88 ASN A CA 1
ATOM 685 C C . ASN A 1 88 ? 7.765 0.223 21.408 1.00 89.12 88 ASN A C 1
ATOM 687 O O . ASN A 1 88 ? 7.659 1.422 21.660 1.00 89.12 88 ASN A O 1
ATOM 691 N N . SER A 1 89 ? 8.899 -0.442 21.643 1.00 85.88 89 SER A N 1
ATOM 692 C CA . SER A 1 89 ? 10.090 0.188 22.230 1.00 85.88 89 SER A CA 1
ATOM 693 C C . SER A 1 89 ? 10.686 1.316 21.384 1.00 85.88 89 SER A C 1
ATOM 695 O O . SER A 1 89 ? 11.469 2.101 21.907 1.00 85.88 89 SER A O 1
ATOM 697 N N . ALA A 1 90 ? 10.365 1.384 20.089 1.00 84.81 90 ALA A N 1
ATOM 698 C CA . ALA A 1 90 ? 10.795 2.476 19.228 1.00 84.81 90 ALA A CA 1
ATOM 699 C C . ALA A 1 90 ? 9.828 3.669 19.294 1.00 84.81 90 ALA A C 1
ATOM 701 O O . ALA A 1 90 ? 10.263 4.791 19.069 1.00 84.81 90 ALA A O 1
ATOM 702 N N . GLY A 1 91 ? 8.543 3.468 19.595 1.00 89.75 91 GLY A N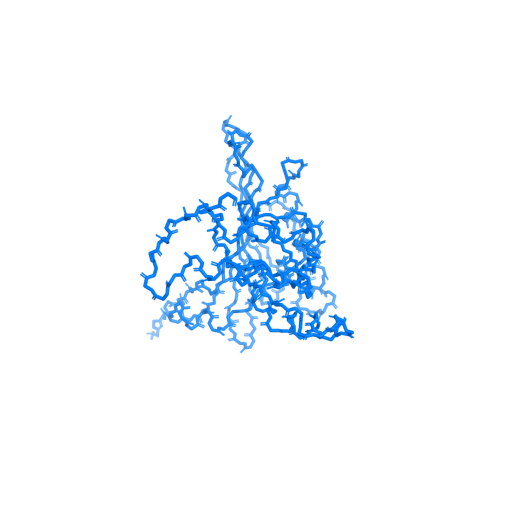 1
ATOM 703 C CA . GLY A 1 91 ? 7.553 4.540 19.726 1.00 89.75 91 GLY A CA 1
ATOM 704 C C . GLY A 1 91 ? 6.156 4.120 19.276 1.00 89.75 91 GLY A C 1
ATOM 705 O O . GLY A 1 91 ? 5.844 2.927 19.223 1.00 89.75 91 GLY A O 1
ATOM 706 N N . VAL A 1 92 ? 5.328 5.111 18.946 1.00 92.12 92 VAL A N 1
ATOM 707 C CA . VAL A 1 92 ? 3.975 4.915 18.410 1.00 92.12 92 VAL A CA 1
ATOM 708 C C . VAL A 1 92 ? 4.017 4.943 16.886 1.00 92.12 92 VAL A C 1
ATOM 710 O O . VAL A 1 92 ? 4.602 5.842 16.282 1.00 92.12 92 VAL A O 1
ATOM 713 N N . TRP A 1 93 ? 3.376 3.951 16.282 1.00 93.88 93 TRP A N 1
ATOM 714 C CA . TRP A 1 93 ? 3.251 3.780 14.842 1.00 93.88 93 TRP A CA 1
ATOM 715 C C . TRP A 1 93 ? 1.778 3.676 14.489 1.00 93.88 93 TRP A C 1
ATOM 717 O O . TRP A 1 93 ? 1.040 2.925 15.131 1.00 93.88 93 TRP A O 1
ATOM 727 N N . ILE A 1 94 ? 1.349 4.397 13.461 1.00 96.25 94 ILE A N 1
ATOM 728 C CA . ILE A 1 94 ? -0.011 4.300 12.942 1.00 96.25 94 ILE A CA 1
ATOM 729 C C . ILE A 1 94 ? 0.064 3.903 11.477 1.00 96.25 94 ILE A C 1
ATOM 731 O O . ILE A 1 94 ? 0.690 4.588 10.684 1.00 96.25 94 ILE A O 1
ATOM 735 N N . VAL A 1 95 ? -0.584 2.799 11.115 1.00 97.50 95 VAL A N 1
ATOM 736 C CA . VAL A 1 95 ? -0.807 2.407 9.723 1.00 97.50 95 VAL A CA 1
ATOM 737 C C . VAL A 1 95 ? -2.271 2.669 9.402 1.00 97.50 95 VAL A C 1
ATOM 739 O O . VAL A 1 95 ? -3.154 2.021 9.964 1.00 97.50 95 VAL A O 1
ATOM 742 N N . SER A 1 96 ? -2.532 3.615 8.505 1.00 98.25 96 SER A N 1
ATOM 743 C CA . SER A 1 96 ? -3.879 3.925 8.028 1.00 98.25 96 SER A CA 1
ATOM 744 C C . SER A 1 96 ? -4.071 3.352 6.625 1.00 98.25 96 SER A C 1
ATOM 746 O O . SER A 1 96 ? -3.329 3.697 5.712 1.00 98.25 96 SER A O 1
ATOM 748 N N . LEU A 1 97 ? -5.076 2.502 6.430 1.00 98.62 97 LEU A N 1
ATOM 749 C CA . LEU A 1 97 ? -5.516 2.024 5.122 1.00 98.62 97 LEU A CA 1
ATOM 750 C C . LEU A 1 97 ? -6.885 2.631 4.813 1.00 98.62 97 LEU A C 1
ATOM 752 O O . LEU A 1 97 ? -7.869 2.324 5.479 1.00 98.62 97 LEU A O 1
ATOM 756 N N . SER A 1 98 ? -6.954 3.480 3.794 1.00 98.56 98 SER A N 1
ATOM 757 C CA . SER A 1 98 ? -8.217 3.959 3.236 1.00 98.56 98 SER A CA 1
ATOM 758 C C . SER A 1 98 ? -8.576 3.132 2.010 1.00 98.56 98 SER A C 1
ATOM 760 O O . SER A 1 98 ? -7.792 3.060 1.066 1.00 98.56 98 SER A O 1
ATOM 762 N N . ALA A 1 99 ? -9.765 2.539 2.006 1.00 98.44 99 ALA A N 1
ATOM 763 C CA . ALA A 1 99 ? -10.325 1.834 0.862 1.00 98.44 99 ALA A CA 1
ATOM 764 C C . ALA A 1 99 ? -11.478 2.647 0.275 1.00 98.44 99 ALA A C 1
ATOM 766 O O . ALA A 1 99 ? -12.427 2.993 0.981 1.00 98.44 99 ALA A O 1
ATOM 767 N N . LEU A 1 100 ? -11.391 2.960 -1.014 1.00 97.94 100 LEU A N 1
ATOM 768 C CA . LEU A 1 100 ? -12.362 3.770 -1.732 1.00 97.94 100 LEU A CA 1
ATOM 769 C C . LEU A 1 100 ? -12.911 2.972 -2.911 1.00 97.94 100 LEU A C 1
ATOM 771 O O . LEU A 1 100 ? -12.159 2.543 -3.785 1.00 97.94 100 LEU A O 1
ATOM 775 N N . VAL A 1 101 ? -14.232 2.826 -2.931 1.00 97.88 101 VAL A N 1
ATOM 776 C CA . VAL A 1 101 ? -14.997 2.278 -4.048 1.00 97.88 101 VAL A CA 1
ATOM 777 C C . VAL A 1 101 ? -15.843 3.411 -4.616 1.00 97.88 101 VAL A C 1
ATOM 779 O O . VAL A 1 101 ? -16.721 3.926 -3.927 1.00 97.88 101 VAL A O 1
ATOM 782 N N . THR A 1 102 ? -15.574 3.829 -5.849 1.00 96.25 102 THR A N 1
ATOM 783 C CA . THR A 1 102 ? -16.235 4.966 -6.513 1.00 96.25 102 THR A CA 1
ATOM 784 C C . THR A 1 102 ? -16.750 4.548 -7.892 1.00 96.25 102 THR A C 1
ATOM 786 O O . THR A 1 102 ? -16.117 4.861 -8.901 1.00 96.25 102 THR A O 1
ATOM 789 N N . PRO A 1 103 ? -17.894 3.841 -7.969 1.00 94.50 103 PRO A N 1
ATOM 790 C CA . PRO A 1 103 ? -18.351 3.177 -9.195 1.00 94.50 103 PRO A CA 1
ATOM 791 C C . PRO A 1 103 ? -18.721 4.142 -10.330 1.00 94.50 103 PRO A C 1
ATOM 793 O O . PRO A 1 103 ? -18.716 3.759 -11.492 1.00 94.50 103 PRO A O 1
ATOM 796 N N . GLN A 1 104 ? -19.036 5.402 -10.013 1.00 93.56 104 GLN A N 1
ATOM 797 C CA . GLN A 1 104 ? -19.355 6.431 -11.014 1.00 93.56 104 GLN A CA 1
ATOM 798 C C . GLN A 1 104 ? -18.118 7.205 -11.505 1.00 93.56 104 GLN A C 1
ATOM 800 O O . GLN A 1 104 ? -18.235 8.095 -12.351 1.00 93.56 104 GLN A O 1
ATOM 805 N N . ALA A 1 105 ? -16.928 6.914 -10.970 1.00 92.25 105 ALA A N 1
ATOM 806 C CA . ALA A 1 105 ? -15.695 7.543 -11.424 1.00 92.25 105 ALA A CA 1
ATOM 807 C C . ALA A 1 105 ? -15.280 6.993 -12.797 1.00 92.25 105 ALA A C 1
ATOM 809 O O . ALA A 1 105 ? -15.344 5.793 -13.050 1.00 92.25 105 ALA A O 1
ATOM 810 N N . LYS A 1 106 ? -14.800 7.871 -13.689 1.00 89.44 106 LYS A N 1
ATOM 811 C CA . LYS A 1 106 ? -14.316 7.460 -15.022 1.00 89.44 106 LYS A CA 1
ATOM 812 C C . LYS A 1 106 ? -13.063 6.584 -14.959 1.00 89.44 106 LYS A C 1
ATOM 814 O O . LYS A 1 106 ? -12.843 5.780 -15.853 1.00 89.44 106 LYS A O 1
ATOM 819 N N . THR A 1 107 ? -12.239 6.784 -13.936 1.00 89.00 107 THR A N 1
ATOM 820 C CA . THR A 1 107 ? -10.992 6.059 -13.681 1.00 89.00 107 THR A CA 1
ATOM 821 C C . THR A 1 107 ? -10.830 5.873 -12.176 1.00 89.00 107 THR A C 1
ATOM 823 O O . THR A 1 107 ? -11.375 6.659 -11.399 1.00 89.00 107 THR A O 1
ATOM 826 N N . PHE A 1 108 ? -10.036 4.878 -11.769 1.00 90.06 108 PHE A N 1
ATOM 827 C CA . PHE A 1 108 ? -9.644 4.658 -10.367 1.00 90.06 108 PHE A CA 1
ATOM 828 C C . PHE A 1 108 ? -10.830 4.326 -9.451 1.00 90.06 108 PHE A C 1
ATOM 830 O O . PHE A 1 108 ? -10.883 4.764 -8.302 1.00 90.06 108 PHE A O 1
ATOM 837 N N . GLN A 1 109 ? -11.779 3.536 -9.966 1.00 96.31 109 GLN A N 1
ATOM 838 C CA . GLN A 1 109 ? -12.990 3.141 -9.240 1.00 96.31 109 GLN A CA 1
ATOM 839 C C . GLN A 1 109 ? -12.675 2.350 -7.968 1.00 96.31 109 GLN A C 1
ATOM 841 O O . GLN A 1 109 ? -13.460 2.382 -7.026 1.00 96.31 109 GLN A O 1
ATOM 846 N N . GLN A 1 110 ? -11.529 1.669 -7.942 1.00 97.94 110 GLN A N 1
ATOM 847 C CA . GLN A 1 110 ? -11.047 0.869 -6.825 1.00 97.94 110 GLN A CA 1
ATOM 848 C C . GLN A 1 110 ? -9.694 1.422 -6.376 1.00 97.94 110 GLN A C 1
ATOM 850 O O . GLN A 1 110 ? -8.682 1.221 -7.046 1.00 97.94 110 GLN A O 1
ATOM 855 N N . THR A 1 111 ? -9.663 2.152 -5.261 1.00 98.12 111 THR A N 1
ATOM 856 C CA . THR A 1 111 ? -8.441 2.813 -4.778 1.00 98.12 111 THR A CA 1
ATOM 857 C C . THR A 1 111 ? -8.146 2.435 -3.332 1.00 98.12 111 THR A C 1
ATOM 859 O O . THR A 1 111 ? -9.021 2.487 -2.469 1.00 98.12 111 THR A O 1
ATOM 862 N N . LEU A 1 112 ? -6.886 2.105 -3.066 1.00 98.50 112 LEU A N 1
ATOM 863 C CA . LEU A 1 112 ? -6.310 1.944 -1.739 1.00 98.50 112 LEU A CA 1
ATOM 864 C C . LEU A 1 112 ? -5.291 3.054 -1.489 1.00 98.50 112 LEU A C 1
ATOM 866 O O . LEU A 1 112 ? -4.455 3.339 -2.347 1.00 98.50 112 LEU A O 1
ATOM 870 N N . VAL A 1 113 ? -5.335 3.650 -0.302 1.00 98.19 113 VAL A N 1
ATOM 871 C CA . VAL A 1 113 ? -4.308 4.579 0.184 1.00 98.19 113 VAL A CA 1
ATOM 872 C C . VAL A 1 113 ? -3.766 4.043 1.497 1.00 98.19 113 VAL A C 1
ATOM 874 O O . VAL A 1 113 ? -4.539 3.821 2.425 1.00 98.19 113 VAL A O 1
ATOM 877 N N . VAL A 1 114 ? -2.456 3.822 1.567 1.00 98.12 114 VAL A N 1
ATOM 878 C CA . VAL A 1 114 ? -1.765 3.363 2.774 1.00 98.12 114 VAL A CA 1
ATOM 879 C C . VAL A 1 114 ? -0.852 4.467 3.265 1.00 98.12 114 VAL A C 1
ATOM 881 O O . VAL A 1 114 ? 0.120 4.796 2.589 1.00 98.12 114 VAL A O 1
ATOM 884 N N . ASP A 1 115 ? -1.135 4.968 4.457 1.00 97.00 115 ASP A N 1
ATOM 885 C CA . ASP A 1 115 ? -0.295 5.921 5.169 1.00 97.00 115 ASP A CA 1
ATOM 886 C C . ASP A 1 115 ? 0.374 5.244 6.362 1.00 97.00 115 ASP A C 1
ATOM 888 O O . ASP A 1 115 ? -0.220 4.375 7.011 1.00 97.00 115 ASP A O 1
ATOM 892 N N . VAL A 1 116 ? 1.607 5.652 6.659 1.00 96.31 116 VAL A N 1
ATOM 893 C CA . VAL A 1 116 ? 2.259 5.324 7.927 1.00 96.31 116 VAL A CA 1
ATOM 894 C C . VAL A 1 116 ? 2.727 6.599 8.606 1.00 96.31 116 VAL A C 1
ATOM 896 O O . VAL A 1 116 ? 3.576 7.326 8.080 1.00 96.31 116 VAL A O 1
ATOM 899 N N . ASP A 1 117 ? 2.179 6.831 9.791 1.00 94.06 117 ASP A N 1
ATOM 900 C CA . ASP A 1 117 ? 2.509 7.944 10.665 1.00 94.06 117 ASP A CA 1
ATOM 901 C C . ASP A 1 117 ? 3.366 7.469 11.841 1.00 94.06 117 ASP A C 1
ATOM 903 O O . ASP A 1 117 ? 3.186 6.366 12.374 1.00 94.06 117 ASP A O 1
ATOM 907 N N . VAL A 1 118 ? 4.269 8.339 12.281 1.00 92.88 118 VAL A N 1
ATOM 908 C CA . VAL A 1 118 ? 5.090 8.149 13.481 1.00 92.88 118 VAL A CA 1
ATOM 909 C C . VAL A 1 118 ? 5.044 9.384 14.364 1.00 92.88 118 VAL A C 1
ATOM 911 O O . VAL A 1 118 ? 4.857 10.497 13.878 1.00 92.88 118 VAL A O 1
ATOM 914 N N . ASP A 1 119 ? 5.211 9.164 15.664 1.00 90.81 119 ASP A N 1
ATOM 915 C CA . ASP A 1 119 ? 5.288 10.224 16.671 1.00 90.81 119 ASP A CA 1
ATOM 916 C C . ASP A 1 119 ? 6.687 10.862 16.658 1.00 90.81 119 ASP A C 1
ATOM 918 O O . ASP A 1 119 ? 7.614 10.367 17.307 1.00 90.81 119 ASP A O 1
ATOM 922 N N . VAL A 1 120 ? 6.857 11.890 15.823 1.00 86.88 120 VAL A N 1
ATOM 923 C CA . VAL A 1 120 ? 8.099 12.654 15.617 1.00 86.88 120 VAL A CA 1
ATOM 924 C C . VAL A 1 120 ? 7.764 14.104 15.269 1.00 86.88 120 VAL A C 1
ATOM 926 O O . VAL A 1 120 ? 6.697 14.408 14.743 1.00 86.88 120 VAL A O 1
ATOM 929 N N . GLU A 1 121 ? 8.690 15.025 15.517 1.00 83.44 121 GLU A N 1
ATOM 930 C CA . GLU A 1 121 ? 8.400 16.460 15.411 1.00 83.44 121 GLU A CA 1
ATOM 931 C C . GLU A 1 121 ? 8.173 16.950 13.969 1.00 83.44 121 GLU A C 1
ATOM 933 O O . GLU A 1 121 ? 7.473 17.945 13.770 1.00 83.44 121 GLU A O 1
ATOM 938 N N . ASN A 1 122 ? 8.751 16.287 12.958 1.00 87.12 122 ASN A N 1
ATOM 939 C CA . ASN A 1 122 ? 8.686 16.732 11.562 1.00 87.12 122 ASN A CA 1
ATOM 940 C C . ASN A 1 122 ? 8.679 15.586 10.530 1.00 87.12 122 ASN A C 1
ATOM 942 O O . ASN A 1 122 ? 9.058 14.448 10.804 1.00 87.12 122 ASN A O 1
ATOM 946 N N . THR A 1 123 ? 8.275 15.920 9.302 1.00 86.44 123 THR A N 1
ATOM 947 C CA . THR A 1 123 ? 8.123 14.973 8.187 1.00 86.44 123 THR A CA 1
ATOM 948 C C . THR A 1 123 ? 9.436 14.355 7.708 1.00 86.44 123 THR A C 1
ATOM 950 O O . THR A 1 123 ? 9.441 13.180 7.357 1.00 86.44 123 THR A O 1
ATOM 953 N N . ASP A 1 124 ? 10.549 15.093 7.689 1.00 88.75 124 ASP A N 1
ATOM 954 C CA . ASP A 1 124 ? 11.825 14.563 7.181 1.00 88.75 124 ASP A CA 1
ATOM 955 C C . ASP A 1 124 ? 12.344 13.431 8.077 1.00 88.75 124 ASP A C 1
ATOM 957 O O . ASP A 1 124 ? 12.797 12.390 7.593 1.00 88.75 124 ASP A O 1
ATOM 961 N N . GLU A 1 125 ? 12.203 13.595 9.393 1.00 89.12 125 GLU A N 1
ATOM 962 C CA . GLU A 1 125 ? 12.477 12.540 10.364 1.00 89.12 125 GLU A CA 1
ATOM 963 C C . GLU A 1 125 ? 11.525 11.350 10.186 1.00 89.12 125 GLU A C 1
ATOM 965 O O . GLU A 1 125 ? 11.964 10.196 10.215 1.00 89.12 125 GLU A O 1
ATOM 970 N N . ALA A 1 126 ? 10.236 11.611 9.941 1.00 88.38 126 ALA A N 1
ATOM 971 C CA . ALA A 1 126 ? 9.256 10.560 9.687 1.00 88.38 126 ALA A CA 1
ATOM 972 C C . ALA A 1 126 ? 9.634 9.723 8.455 1.00 88.38 126 ALA A C 1
ATOM 974 O O . ALA A 1 126 ? 9.661 8.495 8.532 1.00 88.38 126 ALA A O 1
ATOM 975 N N . VAL A 1 127 ? 9.994 10.372 7.344 1.00 87.81 127 VAL A N 1
ATOM 976 C CA . VAL A 1 127 ? 10.423 9.711 6.101 1.00 87.81 127 VAL A CA 1
ATOM 977 C C . VAL A 1 127 ? 11.691 8.886 6.316 1.00 87.81 127 VAL A C 1
ATOM 979 O O . VAL A 1 127 ? 11.788 7.768 5.815 1.00 87.81 127 VAL A O 1
ATOM 982 N N . ALA A 1 128 ? 12.657 9.393 7.086 1.00 87.19 128 ALA A N 1
ATOM 983 C CA . ALA A 1 128 ? 13.892 8.663 7.379 1.00 87.19 128 ALA A CA 1
ATOM 984 C C . ALA A 1 128 ? 13.666 7.418 8.257 1.00 87.19 128 ALA A C 1
ATOM 986 O O . ALA A 1 128 ? 14.451 6.467 8.212 1.00 87.19 128 ALA A O 1
ATOM 987 N N . ARG A 1 129 ? 12.613 7.430 9.076 1.00 87.12 129 ARG A N 1
ATOM 988 C CA . ARG A 1 129 ? 12.328 6.406 10.083 1.00 87.12 129 ARG A CA 1
ATOM 989 C C . ARG A 1 129 ? 11.350 5.336 9.603 1.00 87.12 129 ARG A C 1
ATOM 991 O O . ARG A 1 129 ? 11.425 4.191 10.057 1.00 87.12 129 ARG A O 1
ATOM 998 N N . VAL A 1 130 ? 10.409 5.703 8.741 1.00 88.81 130 VAL A N 1
ATOM 999 C CA . VAL A 1 130 ? 9.318 4.827 8.321 1.00 88.81 130 VAL A CA 1
ATOM 1000 C C . VAL A 1 130 ? 9.756 3.880 7.211 1.00 88.81 130 VAL A C 1
ATOM 1002 O O . VAL A 1 130 ? 10.295 4.282 6.186 1.00 88.81 130 VAL A O 1
ATOM 1005 N N . ALA A 1 131 ? 9.444 2.601 7.406 1.00 86.81 131 ALA A N 1
ATOM 1006 C CA . ALA A 1 131 ? 9.514 1.590 6.364 1.00 86.81 131 ALA A CA 1
ATOM 1007 C C . ALA A 1 131 ? 8.119 1.320 5.778 1.00 86.81 131 ALA A C 1
ATOM 1009 O O . ALA A 1 131 ? 7.131 1.404 6.517 1.00 86.81 131 ALA A O 1
ATOM 1010 N N . PRO A 1 132 ? 8.011 0.907 4.498 1.00 87.81 132 PRO A N 1
ATOM 1011 C CA . PRO A 1 132 ? 6.755 0.428 3.944 1.00 87.81 132 PRO A CA 1
ATOM 1012 C C . PRO A 1 132 ? 6.177 -0.690 4.820 1.00 87.81 132 PRO A C 1
ATOM 1014 O O . PRO A 1 132 ? 6.890 -1.648 5.157 1.00 87.81 132 PRO A O 1
ATOM 1017 N N . PRO A 1 133 ? 4.887 -0.627 5.180 1.00 89.31 133 PRO A N 1
ATOM 1018 C CA . PRO A 1 133 ? 4.286 -1.668 5.990 1.00 89.31 133 PRO A CA 1
ATOM 1019 C C . PRO A 1 133 ? 4.236 -2.962 5.173 1.00 89.31 133 PRO A C 1
ATOM 1021 O O . PRO A 1 133 ? 3.947 -2.950 3.974 1.00 89.31 133 PRO A O 1
ATOM 1024 N N . ARG A 1 134 ? 4.462 -4.114 5.822 1.00 92.00 134 ARG A N 1
ATOM 1025 C CA . ARG A 1 134 ? 4.358 -5.437 5.164 1.00 92.00 134 ARG A CA 1
ATOM 1026 C C . ARG A 1 134 ? 3.017 -5.630 4.451 1.00 92.00 134 ARG A C 1
ATOM 1028 O O . ARG A 1 134 ? 2.967 -6.300 3.424 1.00 92.00 134 ARG A O 1
ATOM 1035 N N . LEU A 1 135 ? 1.966 -4.999 4.973 1.00 94.81 135 LEU A N 1
ATOM 1036 C CA . LEU A 1 135 ? 0.648 -4.903 4.357 1.00 94.81 135 LEU A CA 1
ATOM 1037 C C . LEU A 1 135 ? 0.707 -4.429 2.896 1.00 94.81 135 LEU A C 1
ATOM 1039 O O . LEU A 1 135 ? 0.085 -5.052 2.043 1.00 94.81 135 LEU A O 1
ATOM 1043 N N . MET A 1 136 ? 1.483 -3.385 2.584 1.00 95.88 136 MET A N 1
ATOM 1044 C CA . MET A 1 136 ? 1.565 -2.872 1.215 1.00 95.88 136 MET A CA 1
ATOM 1045 C C . MET A 1 136 ? 2.167 -3.909 0.268 1.00 95.88 136 MET A C 1
ATOM 1047 O O . MET A 1 136 ? 1.637 -4.152 -0.812 1.00 95.88 136 MET A O 1
ATOM 1051 N N . ARG A 1 137 ? 3.252 -4.570 0.685 1.00 94.12 137 ARG A N 1
ATOM 1052 C CA . ARG A 1 137 ? 3.868 -5.632 -0.117 1.00 94.12 137 ARG A CA 1
ATOM 1053 C C . ARG A 1 137 ? 2.875 -6.763 -0.391 1.00 94.12 137 ARG A C 1
ATOM 1055 O O . ARG A 1 137 ? 2.747 -7.173 -1.536 1.00 94.12 137 ARG A O 1
ATOM 1062 N N . LYS A 1 138 ? 2.125 -7.197 0.628 1.00 94.56 138 LYS A N 1
ATOM 1063 C CA . LYS A 1 138 ? 1.078 -8.221 0.483 1.00 94.56 138 LYS A CA 1
ATOM 1064 C C . LYS A 1 138 ? 0.009 -7.830 -0.530 1.00 94.56 138 LYS A C 1
ATOM 1066 O O . LYS A 1 138 ? -0.347 -8.647 -1.374 1.00 94.56 138 LYS A O 1
ATOM 1071 N N . ILE A 1 139 ? -0.467 -6.585 -0.473 1.00 96.75 139 ILE A N 1
ATOM 1072 C CA . ILE A 1 139 ? -1.436 -6.057 -1.441 1.00 96.75 139 ILE A CA 1
ATOM 1073 C C . ILE A 1 139 ? -0.879 -6.188 -2.866 1.00 96.75 139 ILE A C 1
ATOM 1075 O O . ILE A 1 139 ? -1.552 -6.751 -3.723 1.00 96.75 139 ILE A O 1
ATOM 1079 N N . LEU A 1 140 ? 0.355 -5.730 -3.100 1.00 96.56 140 LEU A N 1
ATOM 1080 C CA . LEU A 1 140 ? 0.983 -5.725 -4.429 1.00 96.56 140 LEU A CA 1
ATOM 1081 C C . LEU A 1 140 ? 1.439 -7.107 -4.928 1.00 96.56 140 LEU A C 1
ATOM 1083 O O . LEU A 1 140 ? 1.735 -7.266 -6.109 1.00 96.56 140 LEU A O 1
ATOM 1087 N N . GLU A 1 141 ? 1.570 -8.092 -4.042 1.00 94.50 141 GLU A N 1
ATOM 1088 C CA . GLU A 1 141 ? 1.855 -9.486 -4.406 1.00 94.50 141 GLU A CA 1
ATOM 1089 C C . GLU A 1 141 ? 0.573 -10.262 -4.739 1.00 94.50 141 GLU A C 1
ATOM 1091 O O . GLU A 1 141 ? 0.597 -11.153 -5.586 1.00 94.50 141 GLU A O 1
ATOM 1096 N N . ALA A 1 142 ? -0.542 -9.933 -4.082 1.00 95.50 142 ALA A N 1
ATOM 1097 C CA . ALA A 1 142 ? -1.815 -10.630 -4.247 1.00 95.50 142 ALA A CA 1
ATOM 1098 C C . ALA A 1 142 ? -2.714 -10.026 -5.337 1.00 95.50 142 ALA A C 1
ATOM 1100 O O . ALA A 1 142 ? -3.595 -10.718 -5.852 1.00 95.50 142 ALA A O 1
ATOM 1101 N N . HIS A 1 143 ? -2.525 -8.748 -5.673 1.00 96.12 143 HIS A N 1
ATOM 1102 C CA . HIS A 1 143 ? -3.419 -8.007 -6.558 1.00 96.12 143 HIS A CA 1
ATOM 1103 C C . HIS A 1 143 ? -2.648 -7.186 -7.586 1.00 96.12 143 HIS A C 1
ATOM 1105 O O . HIS A 1 143 ? -1.591 -6.627 -7.294 1.00 96.12 143 HIS A O 1
ATOM 1111 N N . GLN A 1 144 ? -3.213 -7.082 -8.790 1.00 94.38 144 GLN A N 1
ATOM 1112 C CA . GLN A 1 144 ? -2.711 -6.149 -9.788 1.00 94.38 144 GLN A CA 1
ATOM 1113 C C . GLN A 1 144 ? -3.076 -4.732 -9.352 1.00 94.38 144 GLN A C 1
ATOM 1115 O O . GLN A 1 144 ? -4.245 -4.420 -9.123 1.00 94.38 144 GLN A O 1
ATOM 1120 N N . ALA A 1 145 ? -2.061 -3.888 -9.205 1.00 96.31 145 ALA A N 1
ATOM 1121 C CA . ALA A 1 145 ? -2.219 -2.517 -8.764 1.00 96.31 145 ALA A CA 1
ATOM 1122 C C . ALA A 1 145 ? -1.429 -1.576 -9.669 1.00 96.31 145 ALA A C 1
ATOM 1124 O O . ALA A 1 145 ? -0.326 -1.891 -10.118 1.00 96.31 145 ALA A O 1
ATOM 1125 N N . MET A 1 146 ? -1.994 -0.399 -9.895 1.00 96.06 146 MET A N 1
ATOM 1126 C CA . MET A 1 146 ? -1.426 0.645 -10.731 1.00 96.06 146 MET A CA 1
ATOM 1127 C C . MET A 1 146 ? -1.334 1.953 -9.945 1.00 96.06 146 MET A C 1
ATOM 1129 O O . MET A 1 146 ? -2.182 2.265 -9.109 1.00 96.06 146 MET A O 1
ATOM 1133 N N . ASP A 1 147 ? -0.344 2.763 -10.272 1.00 94.25 147 ASP A N 1
ATOM 1134 C CA . ASP A 1 147 ? -0.352 4.198 -10.048 1.00 94.25 147 ASP A CA 1
ATOM 1135 C C . ASP A 1 147 ? -0.491 4.865 -11.416 1.00 94.25 147 ASP A C 1
ATOM 1137 O O . ASP A 1 147 ? 0.444 4.905 -12.211 1.00 94.25 147 ASP A O 1
ATOM 1141 N N . SER A 1 148 ? -1.706 5.321 -11.722 1.00 91.81 148 SER A N 1
ATOM 1142 C CA . SER A 1 148 ? -2.079 5.758 -13.072 1.00 91.81 148 SER A CA 1
ATOM 1143 C C . SER A 1 148 ? -1.867 4.645 -14.109 1.00 91.81 148 SER A C 1
ATOM 1145 O O . SER A 1 148 ? -2.542 3.622 -14.003 1.00 91.81 148 SER A O 1
ATOM 1147 N N . GLU A 1 149 ? -0.977 4.807 -15.086 1.00 90.88 149 GLU A N 1
ATOM 1148 C CA . GLU A 1 149 ? -0.642 3.794 -16.096 1.00 90.88 149 GLU A CA 1
ATOM 1149 C C . GLU A 1 149 ? 0.598 2.974 -15.700 1.00 90.88 149 GLU A C 1
ATOM 1151 O O . GLU A 1 149 ? 1.057 2.112 -16.451 1.00 90.88 149 GLU A O 1
ATOM 1156 N N . THR A 1 150 ? 1.152 3.218 -14.509 1.00 95.44 150 THR A N 1
ATOM 1157 C CA . THR A 1 150 ? 2.375 2.577 -14.025 1.00 95.44 150 THR A CA 1
ATOM 1158 C C . THR A 1 150 ? 2.059 1.398 -13.103 1.00 95.44 150 THR A C 1
ATOM 1160 O O . THR A 1 150 ? 1.450 1.606 -12.055 1.00 95.44 150 THR A O 1
ATOM 1163 N N . PRO A 1 151 ? 2.490 0.163 -13.421 1.00 95.19 151 PRO A N 1
ATOM 1164 C CA . PRO A 1 151 ? 2.284 -0.976 -12.533 1.00 95.19 151 PRO A CA 1
ATOM 1165 C C . PRO A 1 151 ? 3.088 -0.835 -11.237 1.00 95.19 151 PRO A C 1
ATOM 1167 O O . PRO A 1 151 ? 4.282 -0.533 -11.255 1.00 95.19 151 PRO A O 1
ATOM 1170 N N . LEU A 1 152 ? 2.430 -1.105 -10.111 1.00 96.19 152 LEU A N 1
ATOM 1171 C CA . LEU A 1 152 ? 3.054 -1.228 -8.800 1.00 96.19 152 LEU A CA 1
ATOM 1172 C C . LEU A 1 152 ? 3.142 -2.705 -8.419 1.00 96.19 152 LEU A C 1
ATOM 1174 O O . LEU A 1 152 ? 2.148 -3.427 -8.439 1.00 96.19 152 LEU A O 1
ATOM 1178 N N . THR A 1 153 ? 4.331 -3.151 -8.026 1.00 94.62 153 THR A N 1
ATOM 1179 C CA . THR A 1 153 ? 4.587 -4.542 -7.636 1.00 94.62 153 THR A CA 1
ATOM 1180 C C . THR A 1 153 ? 5.349 -4.620 -6.319 1.00 94.62 153 THR A C 1
ATOM 1182 O O . THR A 1 153 ? 6.106 -3.718 -5.960 1.00 94.62 153 THR A O 1
ATOM 1185 N N . GLY A 1 154 ? 5.175 -5.727 -5.589 1.00 91.88 154 GLY A N 1
ATOM 1186 C CA . GLY A 1 154 ? 5.915 -5.988 -4.346 1.00 91.88 154 GLY A CA 1
ATOM 1187 C C . GLY A 1 154 ? 7.405 -6.296 -4.559 1.00 91.88 154 GLY A C 1
ATOM 1188 O O . GLY A 1 154 ? 8.189 -6.271 -3.609 1.00 91.88 154 GLY A O 1
ATOM 1189 N N . GLU A 1 155 ? 7.798 -6.572 -5.805 1.00 92.94 155 GLU A N 1
ATOM 1190 C CA . GLU A 1 155 ? 9.140 -6.982 -6.220 1.00 92.94 155 GLU A CA 1
ATOM 1191 C C . GLU A 1 155 ? 9.544 -6.291 -7.536 1.00 92.94 155 GLU A C 1
ATOM 1193 O O . GLU A 1 155 ? 8.664 -6.024 -8.360 1.00 92.94 155 GLU A O 1
ATOM 1198 N N . PRO A 1 156 ? 10.848 -6.047 -7.788 1.00 94.06 156 PRO A N 1
ATOM 1199 C CA . PRO A 1 156 ? 11.316 -5.495 -9.059 1.00 94.06 156 PRO A CA 1
ATOM 1200 C C . PRO A 1 156 ? 10.858 -6.321 -10.269 1.00 94.06 156 PRO A C 1
ATOM 1202 O O . PRO A 1 156 ? 11.002 -7.549 -10.288 1.00 94.06 156 PRO A O 1
ATOM 1205 N N . GLN A 1 157 ? 10.342 -5.643 -11.295 1.00 93.75 157 GLN A N 1
ATOM 1206 C CA . GLN A 1 157 ? 9.892 -6.266 -12.536 1.00 93.75 157 GLN A CA 1
ATOM 1207 C C . GLN A 1 157 ? 11.048 -6.384 -13.520 1.00 93.75 157 GLN A C 1
ATOM 1209 O O . GLN A 1 157 ? 11.658 -5.388 -13.901 1.00 93.75 157 GLN A O 1
ATOM 1214 N N . PHE A 1 158 ? 11.339 -7.602 -13.964 1.00 92.19 158 PHE A N 1
ATOM 1215 C CA . PHE A 1 158 ? 12.312 -7.820 -15.024 1.00 92.19 158 PHE A CA 1
ATOM 1216 C C . PHE A 1 158 ? 11.643 -7.614 -16.385 1.00 92.19 158 PHE A C 1
ATOM 1218 O O . PHE A 1 158 ? 10.641 -8.259 -16.684 1.00 92.19 158 PHE A O 1
ATOM 1225 N N . VAL A 1 159 ? 12.194 -6.722 -17.202 1.00 91.62 159 VAL A N 1
ATOM 1226 C CA . VAL A 1 159 ? 11.636 -6.305 -18.487 1.00 91.62 159 VAL A CA 1
ATOM 1227 C C . VAL A 1 159 ? 12.630 -6.644 -19.588 1.00 91.62 159 VAL A C 1
ATOM 1229 O O . VAL A 1 159 ? 13.775 -6.180 -19.599 1.00 91.62 159 VAL A O 1
ATOM 1232 N N . ARG A 1 160 ? 12.174 -7.461 -20.539 1.00 87.31 160 ARG A N 1
ATOM 1233 C CA . ARG A 1 160 ? 12.959 -7.830 -21.720 1.00 87.31 160 ARG A CA 1
ATOM 1234 C C . ARG A 1 160 ? 12.879 -6.732 -22.780 1.00 87.31 160 ARG A C 1
ATOM 1236 O O . ARG A 1 160 ? 11.906 -5.982 -22.814 1.00 87.31 160 ARG A O 1
ATOM 1243 N N . GLY A 1 161 ? 13.853 -6.656 -23.687 1.00 81.56 161 GLY A N 1
ATOM 1244 C CA . GLY A 1 161 ? 13.943 -5.576 -24.685 1.00 81.56 161 GLY A CA 1
ATOM 1245 C C . GLY A 1 161 ? 12.656 -5.304 -25.489 1.00 81.56 161 GLY A C 1
ATOM 1246 O O . GLY A 1 161 ? 12.334 -4.146 -25.747 1.00 81.56 161 GLY A O 1
ATOM 1247 N N . ALA A 1 162 ? 11.870 -6.337 -25.814 1.00 79.00 162 ALA A N 1
ATOM 1248 C CA . ALA A 1 162 ? 10.589 -6.195 -26.521 1.00 79.00 162 ALA A CA 1
ATOM 1249 C C . ALA A 1 162 ? 9.505 -5.441 -25.720 1.00 79.00 162 ALA A C 1
ATOM 1251 O O . ALA A 1 162 ? 8.549 -4.929 -26.295 1.00 79.00 162 ALA A O 1
ATOM 1252 N N . GLU A 1 163 ? 9.658 -5.355 -24.400 1.00 86.50 163 GLU A N 1
ATOM 1253 C CA . GLU A 1 163 ? 8.715 -4.732 -23.471 1.00 86.50 163 GLU A CA 1
ATOM 1254 C C . GLU A 1 163 ? 9.229 -3.397 -22.907 1.00 86.50 163 GLU A C 1
ATOM 1256 O O . GLU A 1 163 ? 8.555 -2.776 -22.085 1.00 86.50 163 GLU A O 1
ATOM 1261 N N . ALA A 1 164 ? 10.391 -2.912 -23.363 1.00 86.81 164 ALA A N 1
ATOM 1262 C CA . ALA A 1 164 ? 10.998 -1.667 -22.883 1.00 86.81 164 ALA A CA 1
ATOM 1263 C C . ALA A 1 164 ? 10.091 -0.433 -23.071 1.00 86.81 164 ALA A C 1
ATOM 1265 O O . ALA A 1 164 ? 10.178 0.530 -22.308 1.00 86.81 164 ALA A O 1
ATOM 1266 N N . SER A 1 165 ? 9.173 -0.473 -24.043 1.00 87.31 165 SER A N 1
ATOM 1267 C CA . SER A 1 165 ? 8.153 0.561 -24.243 1.00 87.31 165 SER A CA 1
ATOM 1268 C C . SER A 1 165 ? 7.238 0.739 -23.027 1.00 87.31 165 SER A C 1
ATOM 1270 O O . SER A 1 165 ? 6.855 1.870 -22.740 1.00 87.31 165 SER A O 1
ATOM 1272 N N . LYS A 1 166 ? 6.945 -0.328 -22.267 1.00 88.62 166 LYS A N 1
ATOM 1273 C CA . LYS A 1 166 ? 6.140 -0.252 -21.034 1.00 88.62 166 LYS A CA 1
ATOM 1274 C C . LYS A 1 166 ? 6.819 0.625 -19.981 1.00 88.62 166 LYS A C 1
ATOM 1276 O O . LYS A 1 166 ? 6.173 1.464 -19.367 1.00 88.62 166 LYS A O 1
ATOM 1281 N N . VAL A 1 167 ? 8.139 0.493 -19.840 1.00 93.00 167 VAL A N 1
ATOM 1282 C CA . VAL A 1 167 ? 8.931 1.318 -18.914 1.00 93.00 167 VAL A CA 1
ATOM 1283 C C . VAL A 1 167 ? 8.922 2.779 -19.353 1.00 93.00 167 VAL A C 1
ATOM 1285 O O . VAL A 1 167 ? 8.806 3.670 -18.516 1.00 93.00 167 VAL A O 1
ATOM 1288 N N . LEU A 1 168 ? 8.990 3.044 -20.662 1.00 92.12 168 LEU A N 1
ATOM 1289 C CA . LEU A 1 168 ? 8.882 4.410 -21.171 1.00 92.12 168 LEU A CA 1
ATOM 1290 C C . LEU A 1 168 ? 7.511 5.029 -20.880 1.00 92.12 168 LEU A C 1
ATOM 1292 O O . LEU A 1 168 ? 7.466 6.187 -20.478 1.00 92.12 168 LEU A O 1
ATOM 1296 N N . VAL A 1 169 ? 6.420 4.274 -21.050 1.00 93.50 169 VAL A N 1
ATOM 1297 C CA . VAL A 1 169 ? 5.069 4.733 -20.686 1.00 93.50 169 VAL A CA 1
ATOM 1298 C C . VAL A 1 169 ? 5.035 5.138 -19.213 1.00 93.50 169 VAL A C 1
ATOM 1300 O O . VAL A 1 169 ? 4.642 6.261 -18.916 1.00 93.50 169 VAL A O 1
ATOM 1303 N N . SER A 1 170 ? 5.571 4.312 -18.309 1.00 94.88 170 SER A N 1
ATOM 1304 C CA . SER A 1 170 ? 5.650 4.657 -16.883 1.00 94.88 170 SER A CA 1
ATOM 1305 C C . SER A 1 170 ? 6.502 5.902 -16.599 1.00 94.88 170 SER A C 1
ATOM 1307 O O . SER A 1 170 ? 6.132 6.740 -15.782 1.00 94.88 170 SER A O 1
ATOM 1309 N N . ILE A 1 171 ? 7.636 6.079 -17.289 1.00 94.62 171 ILE A N 1
ATOM 1310 C CA . ILE A 1 171 ? 8.487 7.279 -17.148 1.00 94.62 171 ILE A CA 1
ATOM 1311 C C . ILE A 1 171 ? 7.780 8.544 -17.652 1.00 94.62 171 ILE A C 1
ATOM 1313 O O . ILE A 1 171 ? 8.014 9.638 -17.127 1.00 94.62 171 ILE A O 1
ATOM 1317 N N . LEU A 1 172 ? 6.955 8.430 -18.691 1.00 95.56 172 LEU A N 1
ATOM 1318 C CA . LEU A 1 172 ? 6.299 9.570 -19.330 1.00 95.56 172 LEU A CA 1
ATOM 1319 C C . LEU A 1 172 ? 4.901 9.862 -18.779 1.00 95.56 172 LEU A C 1
ATOM 1321 O O . LEU A 1 172 ? 4.376 10.928 -19.089 1.00 95.56 172 LEU A O 1
ATOM 1325 N N . ASP A 1 173 ? 4.329 8.977 -17.960 1.00 94.12 173 ASP A N 1
ATOM 1326 C CA . ASP A 1 173 ? 2.995 9.140 -17.378 1.00 94.12 173 ASP A CA 1
ATOM 1327 C C . ASP A 1 173 ? 2.924 10.402 -16.495 1.00 94.12 173 ASP A C 1
ATOM 1329 O O . ASP A 1 173 ? 3.511 10.421 -15.408 1.00 94.12 173 ASP A O 1
ATOM 1333 N N . PRO A 1 174 ? 2.217 11.464 -16.922 1.00 93.31 174 PRO A N 1
ATOM 1334 C CA . PRO A 1 174 ? 2.182 12.729 -16.195 1.00 93.31 174 PRO A CA 1
ATOM 1335 C C . PRO A 1 174 ? 1.309 12.678 -14.936 1.00 93.31 174 PRO A C 1
ATOM 1337 O O . PRO A 1 174 ? 1.367 13.600 -14.127 1.00 93.31 174 PRO A O 1
ATOM 1340 N N . ASN A 1 175 ? 0.486 11.639 -14.778 1.00 92.31 175 ASN A N 1
ATOM 1341 C CA . ASN A 1 175 ? -0.466 11.505 -13.678 1.00 92.31 175 ASN A CA 1
ATOM 1342 C C . ASN A 1 175 ? 0.028 10.547 -12.586 1.00 92.31 175 ASN A C 1
ATOM 1344 O O . ASN A 1 175 ? -0.704 10.303 -11.618 1.00 92.31 175 ASN A O 1
ATOM 1348 N N . ARG A 1 176 ? 1.236 9.991 -12.743 1.00 92.69 176 ARG A N 1
ATOM 1349 C CA . ARG A 1 176 ? 1.865 9.159 -11.719 1.00 92.69 176 ARG A CA 1
ATOM 1350 C C . ARG A 1 176 ? 2.209 9.990 -10.488 1.00 92.69 176 ARG A C 1
ATOM 1352 O O . ARG A 1 176 ? 2.623 11.147 -10.579 1.00 92.69 176 ARG A O 1
ATOM 1359 N N . THR A 1 177 ? 2.082 9.361 -9.338 1.00 92.94 177 THR A N 1
ATOM 1360 C CA . THR A 1 177 ? 2.530 9.871 -8.044 1.00 92.94 177 THR A CA 1
ATOM 1361 C C . THR A 1 177 ? 3.747 9.106 -7.525 1.00 92.94 177 THR A C 1
ATOM 1363 O O . THR A 1 177 ? 4.559 9.664 -6.789 1.00 92.94 177 THR A O 1
ATOM 1366 N N . ALA A 1 178 ? 3.919 7.856 -7.953 1.00 94.06 178 ALA A N 1
ATOM 1367 C CA . ALA A 1 178 ? 5.045 7.003 -7.636 1.00 94.06 178 ALA A CA 1
ATOM 1368 C C . ALA A 1 178 ? 6.278 7.360 -8.477 1.00 94.06 178 ALA A C 1
ATOM 1370 O O . ALA A 1 178 ? 6.206 7.753 -9.647 1.00 94.06 178 ALA A O 1
ATOM 1371 N N . SER A 1 179 ? 7.451 7.170 -7.877 1.00 95.50 179 SER A N 1
ATOM 1372 C CA . SER A 1 179 ? 8.721 7.263 -8.596 1.00 95.50 179 SER A CA 1
ATOM 1373 C C . SER A 1 179 ? 8.909 6.072 -9.539 1.00 95.50 179 SER A C 1
ATOM 1375 O O . SER A 1 179 ? 8.370 4.991 -9.317 1.00 95.50 179 SER A O 1
ATOM 1377 N N . VAL A 1 180 ? 9.727 6.241 -10.579 1.00 96.56 180 VAL A N 1
ATOM 1378 C CA . VAL A 1 180 ? 10.127 5.138 -11.464 1.00 96.56 180 VAL A CA 1
ATOM 1379 C C . VAL A 1 180 ? 11.623 4.911 -11.318 1.00 96.56 180 VAL A C 1
ATOM 1381 O O . VAL A 1 180 ? 12.424 5.796 -11.613 1.00 96.56 180 VAL A O 1
ATOM 1384 N N . ILE A 1 181 ? 11.995 3.718 -10.864 1.00 96.56 181 ILE A N 1
ATOM 1385 C CA . ILE A 1 181 ? 13.381 3.274 -10.731 1.00 96.56 181 ILE A CA 1
ATOM 1386 C C . ILE A 1 181 ? 13.662 2.304 -11.871 1.00 96.56 181 ILE A C 1
ATOM 1388 O O . ILE A 1 181 ? 12.963 1.305 -12.029 1.00 96.56 181 ILE A O 1
ATOM 1392 N N . VAL A 1 182 ? 14.702 2.580 -12.656 1.00 95.19 182 VAL A N 1
ATOM 1393 C CA . VAL A 1 182 ? 15.115 1.708 -13.759 1.00 95.19 182 VAL A CA 1
ATOM 1394 C C . VAL A 1 182 ? 16.567 1.307 -13.579 1.00 95.19 182 VAL A C 1
ATOM 1396 O O . VAL A 1 182 ? 17.458 2.153 -13.594 1.00 95.19 182 VAL A O 1
ATOM 1399 N N . ALA A 1 183 ? 16.799 0.007 -13.443 1.00 93.56 183 ALA A N 1
ATOM 1400 C CA . ALA A 1 183 ? 18.117 -0.582 -13.287 1.00 93.56 183 ALA A CA 1
ATOM 1401 C C . ALA A 1 183 ? 18.470 -1.413 -14.532 1.00 93.56 183 ALA A C 1
ATOM 1403 O O . ALA A 1 183 ? 17.878 -2.471 -14.746 1.00 93.56 183 ALA A O 1
ATOM 1404 N N . PRO A 1 184 ? 19.420 -0.989 -15.378 1.00 91.19 184 PRO A N 1
ATOM 1405 C CA . PRO A 1 184 ? 19.901 -1.844 -16.458 1.00 91.19 184 PRO A CA 1
ATOM 1406 C C . PRO A 1 184 ? 20.650 -3.054 -15.885 1.00 91.19 184 PRO A C 1
ATOM 1408 O O . PRO A 1 184 ? 21.346 -2.935 -14.877 1.00 91.19 184 PRO A O 1
ATOM 1411 N N . LEU A 1 185 ? 20.511 -4.216 -16.523 1.00 88.94 185 LEU A N 1
ATOM 1412 C CA . LEU A 1 185 ? 21.255 -5.421 -16.179 1.00 88.94 185 LEU A CA 1
ATOM 1413 C C . LEU A 1 185 ? 22.729 -5.228 -16.583 1.00 88.94 185 LEU A C 1
ATOM 1415 O O . LEU A 1 185 ? 23.011 -5.032 -17.768 1.00 88.94 185 LEU A O 1
ATOM 1419 N N . PRO A 1 186 ? 23.673 -5.286 -15.630 1.00 84.62 186 PRO A N 1
ATOM 1420 C CA . PRO A 1 186 ? 25.071 -4.972 -15.907 1.00 84.62 186 PRO A CA 1
ATOM 1421 C C . PRO A 1 186 ? 25.822 -6.088 -16.656 1.00 84.62 186 PRO A C 1
ATOM 1423 O O . PRO A 1 186 ? 26.777 -5.789 -17.371 1.00 84.62 186 PRO A O 1
ATOM 1426 N N . TRP A 1 187 ? 25.400 -7.356 -16.541 1.00 81.25 187 TRP A N 1
ATOM 1427 C CA . TRP A 1 187 ? 25.972 -8.500 -17.272 1.00 81.25 187 TRP A CA 1
ATOM 1428 C C . TRP A 1 187 ? 24.938 -9.617 -17.502 1.00 81.25 187 TRP A C 1
ATOM 1430 O O . TRP A 1 187 ? 24.002 -9.772 -16.722 1.00 81.25 187 TRP A O 1
ATOM 1440 N N . VAL A 1 188 ? 25.109 -10.398 -18.578 1.00 75.56 188 VAL A N 1
ATOM 1441 C CA . VAL A 1 188 ? 24.103 -11.351 -19.104 1.00 75.56 188 VAL A CA 1
ATOM 1442 C C . VAL A 1 188 ? 23.754 -12.472 -18.116 1.00 75.56 188 VAL A C 1
ATOM 1444 O O . VAL A 1 188 ? 22.579 -12.774 -17.943 1.00 75.56 188 VAL A O 1
ATOM 1447 N N . ASP A 1 189 ? 24.743 -13.021 -17.409 1.00 81.56 189 ASP A N 1
ATOM 1448 C CA . ASP A 1 189 ? 24.555 -14.179 -16.516 1.00 81.56 189 ASP A CA 1
ATOM 1449 C C . ASP A 1 189 ? 24.268 -13.781 -15.051 1.00 81.56 189 ASP A C 1
ATOM 1451 O O . ASP A 1 189 ? 24.354 -14.594 -14.134 1.00 81.56 189 ASP A O 1
ATOM 1455 N N . GLY A 1 190 ? 23.958 -12.501 -14.814 1.00 84.38 190 GLY A N 1
ATOM 1456 C CA . GLY A 1 190 ? 23.831 -11.899 -13.484 1.00 84.38 190 GLY A CA 1
ATOM 1457 C C . GLY A 1 190 ? 22.423 -11.703 -12.961 1.00 84.38 190 GLY A C 1
ATOM 1458 O O . GLY A 1 190 ? 22.264 -11.066 -11.923 1.00 84.38 190 GLY A O 1
ATOM 1459 N N . GLU A 1 191 ? 21.405 -12.164 -13.684 1.00 88.31 191 GLU A N 1
ATOM 1460 C CA . GLU A 1 191 ? 20.011 -11.770 -13.456 1.00 88.31 191 GLU A CA 1
ATOM 1461 C C . GLU A 1 191 ? 19.554 -11.989 -12.008 1.00 88.31 191 GLU A C 1
ATOM 1463 O O . GLU A 1 191 ? 19.066 -11.052 -11.376 1.00 88.31 191 GLU A O 1
ATOM 1468 N N . ASP A 1 192 ? 19.772 -13.179 -11.448 1.00 90.38 192 ASP A N 1
ATOM 1469 C CA . ASP A 1 192 ? 19.321 -13.502 -10.090 1.00 90.38 192 ASP A CA 1
ATOM 1470 C C . ASP A 1 192 ? 20.046 -12.692 -9.011 1.00 90.38 192 ASP A C 1
ATOM 1472 O O . ASP A 1 192 ? 19.440 -12.271 -8.022 1.00 90.38 192 ASP A O 1
ATOM 1476 N N . GLU A 1 193 ? 21.355 -12.488 -9.172 1.00 91.81 193 GLU A N 1
ATOM 1477 C CA . GLU A 1 193 ? 22.155 -11.691 -8.240 1.00 91.81 193 GLU A CA 1
ATOM 1478 C C . GLU A 1 193 ? 21.755 -10.221 -8.306 1.00 91.81 193 GLU A C 1
ATOM 1480 O O . GLU A 1 193 ? 21.511 -9.595 -7.272 1.00 91.81 193 GLU A O 1
ATOM 1485 N N . TRP A 1 194 ? 21.593 -9.700 -9.519 1.00 93.31 194 TRP A N 1
ATOM 1486 C CA . TRP A 1 194 ? 21.181 -8.328 -9.745 1.00 93.31 194 TRP A CA 1
ATOM 1487 C C . TRP A 1 194 ? 19.767 -8.072 -9.235 1.00 93.31 194 TRP A C 1
ATOM 1489 O O . TRP A 1 194 ? 19.525 -7.084 -8.543 1.00 93.31 194 TRP A O 1
ATOM 1499 N N . ARG A 1 195 ? 18.837 -9.002 -9.471 1.00 92.31 195 ARG A N 1
ATOM 1500 C CA . ARG A 1 195 ? 17.480 -8.932 -8.927 1.00 92.31 195 ARG A CA 1
ATOM 1501 C C . ARG A 1 195 ? 17.491 -8.874 -7.404 1.00 92.31 195 ARG A C 1
ATOM 1503 O O . ARG A 1 195 ? 16.787 -8.045 -6.829 1.00 92.31 195 ARG A O 1
ATOM 1510 N N . ARG A 1 196 ? 18.301 -9.710 -6.745 1.00 93.94 196 ARG A N 1
ATOM 1511 C CA . ARG A 1 196 ? 18.470 -9.685 -5.282 1.00 93.94 196 ARG A CA 1
ATOM 1512 C C . ARG A 1 196 ? 19.050 -8.355 -4.796 1.00 93.94 196 ARG A C 1
ATOM 1514 O O . ARG A 1 196 ? 18.545 -7.812 -3.814 1.00 93.94 196 ARG A O 1
ATOM 1521 N N . ALA A 1 197 ? 20.053 -7.819 -5.488 1.00 95.06 197 ALA A N 1
ATOM 1522 C CA . ALA A 1 197 ? 20.664 -6.535 -5.152 1.00 95.06 197 ALA A CA 1
ATOM 1523 C C . ALA A 1 197 ? 19.661 -5.377 -5.275 1.00 95.06 197 ALA A C 1
ATOM 1525 O O . ALA A 1 197 ? 19.453 -4.641 -4.310 1.00 95.06 197 ALA A O 1
ATOM 1526 N N . ILE A 1 198 ? 18.974 -5.260 -6.416 1.00 95.75 198 ILE A N 1
ATOM 1527 C CA . ILE A 1 198 ? 17.972 -4.212 -6.647 1.00 95.75 198 ILE A CA 1
ATOM 1528 C C . ILE A 1 198 ? 16.823 -4.329 -5.650 1.00 95.75 198 ILE A C 1
ATOM 1530 O O . ILE A 1 198 ? 16.471 -3.334 -5.028 1.00 95.75 198 ILE A O 1
ATOM 1534 N N . ARG A 1 199 ? 16.304 -5.538 -5.403 1.00 94.62 199 ARG A N 1
ATOM 1535 C CA . ARG A 1 199 ? 15.287 -5.775 -4.369 1.00 94.62 199 ARG A CA 1
ATOM 1536 C C . ARG A 1 199 ? 15.732 -5.266 -2.999 1.00 94.62 199 ARG A C 1
ATOM 1538 O O . ARG A 1 199 ? 14.945 -4.640 -2.291 1.00 94.62 199 ARG A O 1
ATOM 1545 N N . SER A 1 200 ? 16.974 -5.545 -2.605 1.00 94.44 200 SER A N 1
ATOM 1546 C CA . SER A 1 200 ? 17.518 -5.077 -1.328 1.00 94.44 200 SER A CA 1
ATOM 1547 C C . SER A 1 200 ? 17.573 -3.550 -1.272 1.00 94.44 200 SER A C 1
ATOM 1549 O O . SER A 1 200 ? 17.178 -2.965 -0.267 1.00 94.44 200 SER A O 1
ATOM 1551 N N . LEU A 1 201 ? 18.022 -2.906 -2.351 1.00 94.69 201 LEU A N 1
ATOM 1552 C CA . LEU A 1 201 ? 18.149 -1.449 -2.435 1.00 94.69 201 LEU A CA 1
ATOM 1553 C C . LEU A 1 201 ? 16.791 -0.735 -2.464 1.00 94.69 201 LEU A C 1
ATOM 1555 O O . LEU A 1 201 ? 16.664 0.346 -1.900 1.00 94.69 201 LEU A O 1
ATOM 1559 N N . THR A 1 202 ? 15.769 -1.339 -3.072 1.00 94.12 202 THR A N 1
ATOM 1560 C CA . THR A 1 202 ? 14.432 -0.736 -3.211 1.00 94.12 202 THR A CA 1
ATOM 1561 C C . THR A 1 202 ? 13.424 -1.238 -2.180 1.00 94.12 202 THR A C 1
ATOM 1563 O O . THR A 1 202 ? 12.233 -0.943 -2.277 1.00 94.12 202 THR A O 1
ATOM 1566 N N . THR A 1 203 ? 13.871 -1.968 -1.151 1.00 92.38 203 THR A N 1
ATOM 1567 C CA . THR A 1 203 ? 12.977 -2.533 -0.124 1.00 92.38 203 THR A CA 1
ATOM 1568 C C . THR A 1 203 ? 12.145 -1.461 0.586 1.00 92.38 203 THR A C 1
ATOM 1570 O O . THR A 1 203 ? 10.985 -1.721 0.904 1.00 92.38 203 THR A O 1
ATOM 1573 N N . GLN A 1 204 ? 12.701 -0.261 0.782 1.00 91.06 204 GLN A N 1
ATOM 1574 C CA . GLN A 1 204 ? 12.014 0.875 1.411 1.00 91.06 204 GLN A CA 1
ATOM 1575 C C . GLN A 1 204 ? 11.117 1.670 0.444 1.00 91.06 204 GLN A C 1
ATOM 1577 O O . GLN A 1 204 ? 10.432 2.596 0.859 1.00 91.06 204 GLN A O 1
ATOM 1582 N N . SER A 1 205 ? 11.091 1.312 -0.843 1.00 93.62 205 SER A N 1
ATOM 1583 C CA . SER A 1 205 ? 10.344 2.034 -1.883 1.00 93.62 205 SER A CA 1
ATOM 1584 C C . SER A 1 205 ? 9.098 1.287 -2.370 1.00 93.62 205 SER A C 1
ATOM 1586 O O . SER A 1 205 ? 8.415 1.753 -3.280 1.00 93.62 205 SER A O 1
ATOM 1588 N N . VAL A 1 206 ? 8.773 0.131 -1.781 1.00 95.50 206 VAL A N 1
ATOM 1589 C CA . VAL A 1 206 ? 7.584 -0.655 -2.153 1.00 95.50 206 VAL A CA 1
ATOM 1590 C C . VAL A 1 206 ? 6.321 0.195 -1.994 1.00 95.50 206 VAL A C 1
ATOM 1592 O O . VAL A 1 206 ? 6.113 0.798 -0.945 1.00 95.50 206 VAL A O 1
ATOM 1595 N N . GLY A 1 207 ? 5.481 0.246 -3.031 1.00 95.12 207 GLY A N 1
ATOM 1596 C CA . GLY A 1 207 ? 4.237 1.030 -3.068 1.00 95.12 207 GLY A CA 1
ATOM 1597 C C . GLY A 1 207 ? 4.399 2.520 -3.387 1.00 95.12 207 GLY A C 1
ATOM 1598 O O . GLY A 1 207 ? 3.419 3.149 -3.765 1.00 95.12 207 GLY A O 1
ATOM 1599 N N . VAL A 1 208 ? 5.616 3.068 -3.298 1.00 95.62 208 VAL A N 1
ATOM 1600 C CA . VAL A 1 208 ? 5.922 4.475 -3.640 1.00 95.62 208 VAL A CA 1
ATOM 1601 C C . VAL A 1 208 ? 6.838 4.611 -4.855 1.00 95.62 208 VAL A C 1
ATOM 1603 O O . VAL A 1 208 ? 7.054 5.713 -5.360 1.00 95.62 208 VAL A O 1
ATOM 1606 N N . ALA A 1 209 ? 7.369 3.492 -5.348 1.00 96.19 209 ALA A N 1
ATOM 1607 C CA . ALA A 1 209 ? 8.099 3.422 -6.598 1.00 96.19 209 ALA A CA 1
ATOM 1608 C C . ALA A 1 209 ? 7.769 2.149 -7.384 1.00 96.19 209 ALA A C 1
ATOM 1610 O O . ALA A 1 209 ? 7.705 1.051 -6.825 1.00 96.19 209 ALA A O 1
ATOM 1611 N N . ALA A 1 210 ? 7.655 2.292 -8.702 1.00 96.75 210 ALA A N 1
ATOM 1612 C CA . ALA A 1 210 ? 7.725 1.181 -9.640 1.00 96.75 210 ALA A CA 1
ATOM 1613 C C . ALA A 1 210 ? 9.193 0.905 -9.977 1.00 96.75 210 ALA A C 1
ATOM 1615 O O . ALA A 1 210 ? 9.937 1.816 -10.347 1.00 96.75 210 ALA A O 1
ATOM 1616 N N . THR A 1 211 ? 9.628 -0.345 -9.824 1.00 97.00 211 THR A N 1
ATOM 1617 C CA . THR A 1 211 ? 11.030 -0.732 -10.033 1.00 97.00 211 THR A CA 1
ATOM 1618 C C . THR A 1 211 ? 11.142 -1.705 -11.195 1.00 97.00 211 THR A C 1
ATOM 1620 O O . THR A 1 211 ? 10.610 -2.811 -11.130 1.00 97.00 211 THR A O 1
ATOM 1623 N N . PHE A 1 212 ? 11.896 -1.318 -12.220 1.00 95.75 212 PHE A N 1
ATOM 1624 C CA . PHE A 1 212 ? 12.141 -2.115 -13.417 1.00 95.75 212 PHE A CA 1
ATOM 1625 C C . PHE A 1 212 ? 13.617 -2.491 -13.536 1.00 95.75 212 PHE A C 1
ATOM 1627 O O . PHE A 1 212 ? 14.500 -1.659 -13.328 1.00 95.75 212 PHE A O 1
ATOM 1634 N N . ILE A 1 213 ? 13.883 -3.732 -13.931 1.00 94.62 213 ILE A N 1
ATOM 1635 C CA . ILE A 1 213 ? 15.203 -4.213 -14.333 1.00 94.62 213 ILE A CA 1
ATOM 1636 C C . ILE A 1 213 ? 15.169 -4.448 -15.843 1.00 94.62 213 ILE A C 1
ATOM 1638 O O . ILE A 1 213 ? 14.389 -5.274 -16.304 1.00 94.62 213 ILE A O 1
ATOM 1642 N N . LEU A 1 214 ? 15.982 -3.723 -16.614 1.00 91.31 214 LEU A N 1
ATOM 1643 C CA . LEU A 1 214 ? 16.041 -3.863 -18.075 1.00 91.31 214 LEU A CA 1
ATOM 1644 C C . LEU A 1 214 ? 17.130 -4.854 -18.480 1.00 91.31 214 LEU A C 1
ATOM 1646 O O . LEU A 1 214 ? 18.259 -4.732 -18.013 1.00 91.31 214 LEU A O 1
ATOM 1650 N N . ASP A 1 215 ? 16.847 -5.771 -19.404 1.00 85.38 215 ASP A N 1
ATOM 1651 C CA . ASP A 1 215 ? 17.905 -6.596 -19.998 1.00 85.38 215 ASP A CA 1
ATOM 1652 C C . ASP A 1 215 ? 18.890 -5.786 -20.873 1.00 85.38 215 ASP A C 1
ATOM 1654 O O . ASP A 1 215 ? 18.671 -4.618 -21.219 1.00 85.38 215 ASP A O 1
ATOM 1658 N N . GLY A 1 216 ? 20.008 -6.419 -21.249 1.00 67.62 216 GLY A N 1
ATOM 1659 C CA . GLY A 1 216 ? 21.068 -5.784 -22.041 1.00 67.62 216 GLY A CA 1
ATOM 1660 C C . GLY A 1 216 ? 20.626 -5.279 -23.424 1.00 67.62 216 GLY A C 1
ATOM 1661 O O . GLY A 1 216 ? 21.256 -4.371 -23.966 1.00 67.62 216 GLY A O 1
ATOM 1662 N N . HIS A 1 217 ? 19.524 -5.795 -23.982 1.00 60.69 217 HIS A N 1
ATOM 1663 C CA . HIS A 1 217 ? 18.945 -5.284 -25.227 1.00 60.69 217 HIS A CA 1
ATOM 1664 C C . HIS A 1 217 ? 18.078 -4.040 -24.972 1.00 60.69 217 HIS A C 1
ATOM 1666 O O . HIS A 1 217 ? 18.168 -3.069 -25.729 1.00 60.69 217 HIS A O 1
ATOM 1672 N N . GLY A 1 218 ? 17.323 -4.010 -23.871 1.00 55.12 218 GLY A N 1
ATOM 1673 C CA . GLY A 1 218 ? 16.558 -2.849 -23.409 1.00 55.12 218 GLY A CA 1
ATOM 1674 C C . GLY A 1 218 ? 17.427 -1.648 -23.012 1.00 55.12 218 GLY A C 1
ATOM 1675 O O . GLY A 1 218 ? 17.019 -0.504 -23.205 1.00 55.12 218 GLY A O 1
ATOM 1676 N N . ALA A 1 219 ? 18.663 -1.867 -22.553 1.00 54.78 219 ALA A N 1
ATOM 1677 C CA . ALA A 1 219 ? 19.601 -0.790 -22.208 1.00 54.78 219 ALA A CA 1
ATOM 1678 C C . ALA A 1 219 ? 20.011 0.098 -23.409 1.00 54.78 219 ALA A C 1
ATOM 1680 O O . ALA A 1 219 ? 20.399 1.256 -23.230 1.00 54.78 219 ALA A O 1
ATOM 1681 N N . SER A 1 220 ? 19.905 -0.401 -24.648 1.00 49.44 220 SER A N 1
ATOM 1682 C CA . SER A 1 220 ? 20.139 0.411 -25.856 1.00 49.44 220 SER A CA 1
ATOM 1683 C C . SER A 1 220 ? 19.092 1.524 -26.030 1.00 49.44 220 SER A C 1
ATOM 1685 O O . SER A 1 220 ? 19.426 2.609 -26.504 1.00 49.44 220 SER A O 1
ATOM 1687 N N . PHE A 1 221 ? 17.867 1.306 -25.539 1.00 49.88 221 PHE A N 1
ATOM 1688 C CA . PHE A 1 221 ? 16.747 2.246 -25.603 1.00 49.88 221 PHE A CA 1
ATOM 1689 C C . PHE A 1 221 ? 16.927 3.460 -24.672 1.00 49.88 221 PHE A C 1
ATOM 1691 O O . PHE A 1 221 ? 16.615 4.592 -25.047 1.00 49.88 221 PHE A O 1
ATOM 1698 N N . GLN A 1 222 ? 17.510 3.261 -23.480 1.00 49.12 222 GLN A N 1
ATOM 1699 C CA . GLN A 1 222 ? 17.836 4.357 -22.552 1.00 49.12 222 GLN A CA 1
ATOM 1700 C C . GLN A 1 222 ? 18.848 5.345 -23.143 1.00 49.12 222 GLN A C 1
ATOM 1702 O O . GLN A 1 222 ? 18.749 6.547 -22.899 1.00 49.12 222 GLN A O 1
ATOM 1707 N N . ARG A 1 223 ? 19.792 4.860 -23.963 1.00 45.53 223 ARG A N 1
ATOM 1708 C CA . ARG A 1 223 ? 20.782 5.715 -24.633 1.00 45.53 223 ARG A CA 1
ATOM 1709 C C . ARG A 1 223 ? 20.129 6.691 -25.612 1.00 45.53 223 ARG A C 1
ATOM 1711 O O . ARG A 1 223 ? 20.588 7.818 -25.723 1.00 45.53 223 ARG A O 1
ATOM 1718 N N . THR A 1 224 ? 19.036 6.305 -26.263 1.00 42.69 224 THR A N 1
ATOM 1719 C CA . THR A 1 224 ? 18.297 7.187 -27.178 1.00 42.69 224 THR A CA 1
ATOM 1720 C C . THR A 1 224 ? 17.437 8.206 -26.425 1.00 42.69 224 THR A C 1
ATOM 1722 O O . THR A 1 224 ? 17.429 9.377 -26.794 1.00 42.69 224 THR A O 1
ATOM 1725 N N . ALA A 1 225 ? 16.772 7.802 -25.335 1.00 44.84 225 ALA A N 1
ATOM 1726 C CA . ALA A 1 225 ? 15.932 8.700 -24.534 1.00 44.84 225 ALA A CA 1
ATOM 1727 C C . ALA A 1 225 ? 16.744 9.750 -23.747 1.00 44.84 225 ALA A C 1
ATOM 1729 O O . ALA A 1 225 ? 16.335 10.909 -23.661 1.00 44.84 225 ALA A O 1
ATOM 1730 N N . ALA A 1 226 ? 17.919 9.376 -23.226 1.00 39.69 226 ALA A N 1
ATOM 1731 C CA . ALA A 1 226 ? 18.836 10.306 -22.565 1.00 39.69 226 ALA A CA 1
ATOM 1732 C C . ALA A 1 226 ? 19.466 11.311 -23.548 1.00 39.69 226 ALA A C 1
ATOM 1734 O O . ALA A 1 226 ? 19.701 12.454 -23.185 1.00 39.69 226 ALA A O 1
ATOM 1735 N N . VAL A 1 227 ? 19.680 10.928 -24.814 1.00 42.22 227 VAL A N 1
ATOM 1736 C CA . VAL A 1 227 ? 20.194 11.842 -25.856 1.00 42.22 227 VAL A CA 1
ATOM 1737 C C . VAL A 1 227 ? 19.142 12.873 -26.299 1.00 42.22 227 VAL A C 1
ATOM 1739 O O . VAL A 1 227 ? 19.497 13.953 -26.765 1.00 42.22 227 VAL A O 1
ATOM 1742 N N . THR A 1 228 ? 17.846 12.597 -26.118 1.00 41.88 228 THR A N 1
ATOM 1743 C CA . THR A 1 228 ? 16.767 13.557 -26.430 1.00 41.88 228 THR A CA 1
ATOM 1744 C C . THR A 1 228 ? 16.505 14.615 -25.350 1.00 41.88 228 THR A C 1
ATOM 1746 O O . THR A 1 228 ? 15.785 15.580 -25.619 1.00 41.88 228 THR A O 1
ATOM 1749 N N . TRP A 1 229 ? 17.103 14.478 -24.164 1.00 43.56 229 TRP A N 1
ATOM 1750 C CA . TRP A 1 229 ? 17.026 15.457 -23.077 1.00 43.56 229 TRP A CA 1
ATOM 1751 C C . TRP A 1 229 ? 18.441 15.903 -22.693 1.00 43.56 229 TRP A C 1
ATOM 1753 O O . TRP A 1 229 ? 19.145 15.224 -21.955 1.00 43.56 229 TRP A O 1
ATOM 1763 N N . ASP A 1 230 ? 18.865 17.047 -23.227 1.00 39.97 230 ASP A N 1
ATOM 1764 C CA . ASP A 1 230 ? 20.098 17.736 -22.827 1.00 39.97 230 ASP A CA 1
ATOM 1765 C C . ASP A 1 230 ? 20.059 18.091 -21.321 1.00 39.97 230 ASP A C 1
ATOM 1767 O O . ASP A 1 230 ? 18.984 18.346 -20.773 1.00 39.97 230 ASP A O 1
ATOM 1771 N N . SER A 1 231 ? 21.235 18.146 -20.681 1.00 40.88 231 SER A N 1
ATOM 1772 C CA . SER A 1 231 ? 21.539 18.737 -19.363 1.00 40.88 231 SER A CA 1
ATOM 1773 C C . SER A 1 231 ? 20.833 20.056 -18.988 1.00 40.88 231 SER A C 1
ATOM 1775 O O . SER A 1 231 ? 20.812 20.400 -17.809 1.00 40.88 231 SER A O 1
ATOM 1777 N N . GLU A 1 232 ? 20.220 20.774 -19.931 1.00 42.31 232 GLU A N 1
ATOM 1778 C CA . GLU A 1 232 ? 19.387 21.964 -19.682 1.00 42.31 232 GLU A CA 1
ATOM 1779 C C . GLU A 1 232 ? 17.858 21.741 -19.761 1.00 42.31 232 GLU A C 1
ATOM 1781 O O . GLU A 1 232 ? 17.086 22.699 -19.708 1.00 42.31 232 GLU A O 1
ATOM 1786 N N . GLY A 1 233 ? 17.369 20.506 -19.908 1.00 40.16 233 GLY A N 1
ATOM 1787 C CA . GLY A 1 233 ? 15.930 20.207 -19.865 1.00 40.16 233 GLY A CA 1
ATOM 1788 C C . GLY A 1 233 ? 15.114 20.721 -21.063 1.00 40.16 233 GLY A C 1
ATOM 1789 O O . GLY A 1 233 ? 13.891 20.838 -20.972 1.00 40.16 233 GLY A O 1
ATOM 1790 N N . ARG A 1 234 ? 15.746 21.017 -22.208 1.00 42.22 234 ARG A N 1
ATOM 1791 C CA . ARG A 1 234 ? 15.043 21.388 -23.453 1.00 42.22 234 ARG A CA 1
ATOM 1792 C C . ARG A 1 234 ? 14.968 20.222 -24.444 1.00 42.22 234 ARG A C 1
ATOM 1794 O O . ARG A 1 234 ? 15.968 19.576 -24.735 1.00 42.22 234 ARG A O 1
ATOM 1801 N N . ARG A 1 235 ? 13.770 20.005 -25.013 1.00 40.84 235 ARG A N 1
ATOM 1802 C CA . ARG A 1 235 ? 13.512 19.062 -26.120 1.00 40.84 235 ARG A CA 1
ATOM 1803 C C . ARG A 1 235 ? 14.282 19.482 -27.375 1.00 40.84 235 ARG A C 1
ATOM 1805 O O . ARG A 1 235 ? 13.993 20.541 -27.937 1.00 40.84 235 ARG A O 1
ATOM 1812 N N . SER A 1 236 ? 15.170 18.632 -27.885 1.00 42.44 236 SER A N 1
ATOM 1813 C CA . SER A 1 236 ? 15.717 18.787 -29.236 1.00 42.44 236 SER A CA 1
ATOM 1814 C C . SER A 1 236 ? 14.723 18.240 -30.274 1.00 42.44 236 SER A C 1
ATOM 1816 O O . SER A 1 236 ? 14.156 17.159 -30.124 1.00 42.44 236 SER A O 1
ATOM 1818 N N . HIS A 1 237 ? 14.432 19.026 -31.316 1.00 36.75 237 HIS A N 1
ATOM 1819 C CA . HIS A 1 237 ? 13.583 18.588 -32.428 1.00 36.75 237 HIS A CA 1
ATOM 1820 C C . HIS A 1 237 ? 14.336 17.566 -33.287 1.00 36.75 237 HIS A C 1
ATOM 1822 O O . HIS A 1 237 ? 15.440 17.837 -33.761 1.00 36.75 237 HIS A O 1
ATOM 1828 N N . LEU A 1 238 ? 13.707 16.412 -33.518 1.00 36.09 238 LEU A N 1
ATOM 1829 C CA . LEU A 1 238 ? 14.167 15.392 -34.457 1.00 36.09 238 LEU A CA 1
ATOM 1830 C C . LEU A 1 238 ? 14.299 15.997 -35.864 1.00 36.09 238 LEU A C 1
ATOM 1832 O O . LEU A 1 238 ? 13.308 16.429 -36.452 1.00 36.09 238 LEU A O 1
ATOM 1836 N N . ARG A 1 239 ? 15.509 15.979 -36.433 1.00 31.78 239 ARG A N 1
ATOM 1837 C CA . ARG A 1 239 ? 15.674 15.938 -37.891 1.00 31.78 239 ARG A CA 1
ATOM 1838 C C . ARG A 1 239 ? 15.685 14.475 -38.306 1.00 31.78 239 ARG A C 1
ATOM 1840 O O . ARG A 1 239 ? 16.686 13.788 -38.136 1.00 31.78 239 ARG A O 1
ATOM 1847 N N . THR A 1 240 ? 14.569 14.011 -38.848 1.00 35.50 240 THR A N 1
ATOM 1848 C CA . THR A 1 240 ? 14.535 12.840 -39.722 1.00 35.50 240 THR A CA 1
ATOM 1849 C C . THR A 1 240 ? 15.287 13.191 -41.003 1.00 35.50 240 THR A C 1
ATOM 1851 O O . THR A 1 240 ? 14.902 14.111 -41.723 1.00 35.50 240 THR A O 1
ATOM 1854 N N . THR A 1 241 ? 16.370 12.476 -41.288 1.00 31.75 241 THR A N 1
ATOM 1855 C CA . THR A 1 241 ? 16.899 12.354 -42.649 1.00 31.75 241 THR A CA 1
ATOM 1856 C C . THR A 1 241 ? 16.576 10.955 -43.146 1.00 31.75 241 THR A C 1
ATOM 1858 O O . THR A 1 241 ? 16.785 9.990 -42.412 1.00 31.75 241 THR A O 1
ATOM 1861 N N . SER A 1 242 ? 15.996 10.931 -44.346 1.00 34.88 242 SER A N 1
ATOM 1862 C CA . SER A 1 242 ? 15.464 9.803 -45.112 1.00 34.88 242 SER A CA 1
ATOM 1863 C C . SER A 1 242 ? 16.384 8.599 -45.259 1.00 34.88 242 SER A C 1
ATOM 1865 O O . SER A 1 242 ? 17.620 8.791 -45.251 1.00 34.88 242 SER A O 1
#

pLDDT: mean 86.46, std 18.02, range [31.75, 98.62]